Protein AF-A0AAU2DCY0-F1 (afdb_monomer)

Structure (mmCIF, N/CA/C/O backbone):
data_AF-A0AAU2DCY0-F1
#
_entry.id   AF-A0AAU2DCY0-F1
#
loop_
_atom_site.group_PDB
_atom_site.id
_atom_site.type_symbol
_atom_site.label_atom_id
_atom_site.label_alt_id
_atom_site.label_comp_id
_atom_site.label_asym_id
_atom_site.label_entity_id
_atom_site.label_seq_id
_atom_site.pdbx_PDB_ins_code
_atom_site.Cartn_x
_atom_site.Cartn_y
_atom_site.Cartn_z
_atom_site.occupancy
_atom_site.B_iso_or_equiv
_atom_site.auth_seq_id
_atom_site.auth_comp_id
_atom_site.auth_asym_id
_atom_site.auth_atom_id
_atom_site.pdbx_PDB_model_num
ATOM 1 N N . MET A 1 1 ? 29.638 -8.862 -13.199 1.00 61.72 1 MET A N 1
ATOM 2 C CA . MET A 1 1 ? 30.177 -7.890 -14.173 1.00 61.72 1 MET A CA 1
ATOM 3 C C . MET A 1 1 ? 29.845 -6.514 -13.636 1.00 61.72 1 MET A C 1
ATOM 5 O O . MET A 1 1 ? 28.709 -6.329 -13.229 1.00 61.72 1 MET A O 1
ATOM 9 N N . GLU A 1 2 ? 30.812 -5.609 -13.546 1.00 86.00 2 GLU A N 1
ATOM 10 C CA . GLU A 1 2 ? 30.578 -4.253 -13.037 1.00 86.00 2 GLU A CA 1
ATOM 11 C C . GLU A 1 2 ? 29.851 -3.416 -14.098 1.00 86.00 2 GLU A C 1
ATOM 13 O O . GLU A 1 2 ? 30.248 -3.424 -15.267 1.00 86.00 2 GLU A O 1
ATOM 18 N N . ILE A 1 3 ? 28.757 -2.747 -13.719 1.00 92.38 3 ILE A N 1
ATOM 19 C CA . ILE A 1 3 ? 28.018 -1.882 -14.640 1.00 92.38 3 ILE A CA 1
ATOM 20 C C . ILE A 1 3 ? 28.768 -0.557 -14.762 1.00 92.38 3 ILE A C 1
ATOM 22 O O . ILE A 1 3 ? 29.013 0.135 -13.785 1.00 92.38 3 ILE A O 1
ATOM 26 N N . THR A 1 4 ? 29.102 -0.193 -15.994 1.00 94.12 4 THR A N 1
ATOM 27 C CA . THR A 1 4 ? 29.643 1.110 -16.388 1.00 94.12 4 THR A CA 1
ATOM 28 C C . THR A 1 4 ? 28.686 1.796 -17.363 1.00 94.12 4 THR A C 1
ATOM 30 O O . THR A 1 4 ? 27.868 1.139 -18.015 1.00 94.12 4 THR A O 1
ATOM 33 N N . LYS A 1 5 ? 28.833 3.112 -17.559 1.00 94.31 5 LYS A N 1
ATOM 34 C CA . LYS A 1 5 ? 28.060 3.858 -18.570 1.00 94.31 5 LYS A CA 1
ATOM 35 C C . LYS A 1 5 ? 28.192 3.241 -19.967 1.00 94.31 5 LYS A C 1
ATOM 37 O O . LYS A 1 5 ? 27.203 3.111 -20.682 1.00 94.31 5 LYS A O 1
ATOM 42 N N . ARG A 1 6 ? 29.404 2.799 -20.326 1.00 94.56 6 ARG A N 1
ATOM 43 C CA . ARG A 1 6 ? 29.676 2.126 -21.602 1.00 94.56 6 ARG A CA 1
ATOM 44 C C . ARG A 1 6 ? 28.954 0.786 -21.701 1.00 94.56 6 ARG A C 1
ATOM 46 O O . ARG A 1 6 ? 28.249 0.561 -22.675 1.00 94.56 6 ARG A O 1
ATOM 53 N N . THR A 1 7 ? 29.094 -0.085 -20.701 1.00 95.69 7 THR A N 1
ATOM 54 C CA . THR A 1 7 ? 28.456 -1.413 -20.743 1.00 95.69 7 THR A CA 1
ATOM 55 C C . THR A 1 7 ? 26.935 -1.307 -20.765 1.00 95.69 7 THR A C 1
ATOM 57 O O . THR A 1 7 ? 26.289 -2.116 -21.422 1.00 95.69 7 THR A O 1
ATOM 60 N N . LEU A 1 8 ? 26.363 -0.308 -20.081 1.00 96.06 8 LEU A N 1
ATOM 61 C CA . LEU A 1 8 ? 24.927 -0.039 -20.110 1.00 96.06 8 LEU A CA 1
ATOM 62 C C . LEU A 1 8 ? 24.470 0.411 -21.506 1.00 96.06 8 LEU A C 1
ATOM 64 O O . LEU A 1 8 ? 23.529 -0.163 -22.047 1.00 96.06 8 LEU A O 1
ATOM 68 N N . ALA A 1 9 ? 25.173 1.369 -22.118 1.00 95.75 9 ALA A N 1
ATOM 69 C CA . ALA A 1 9 ? 24.875 1.840 -23.471 1.00 95.75 9 ALA A CA 1
ATOM 70 C C . ALA A 1 9 ? 25.005 0.727 -24.523 1.00 95.75 9 ALA A C 1
ATOM 72 O O . ALA A 1 9 ? 24.092 0.524 -25.320 1.00 95.75 9 ALA A O 1
ATOM 73 N N . GLU A 1 10 ? 26.093 -0.046 -24.491 1.00 96.12 10 GLU A N 1
ATOM 74 C CA . GLU A 1 10 ? 26.313 -1.172 -25.407 1.00 96.12 10 GLU A CA 1
ATOM 75 C C . GLU A 1 10 ? 25.274 -2.286 -25.219 1.00 96.12 10 GLU A C 1
ATOM 77 O O . GLU A 1 10 ? 24.885 -2.954 -26.178 1.00 96.12 10 GLU A O 1
ATOM 82 N N . ALA A 1 11 ? 24.836 -2.544 -23.984 1.00 95.50 11 ALA A N 1
ATOM 83 C CA . ALA A 1 11 ? 23.792 -3.526 -23.714 1.00 95.50 11 ALA A CA 1
ATOM 84 C C . ALA A 1 11 ? 22.425 -3.051 -24.218 1.00 95.50 11 ALA A C 1
ATOM 86 O O . ALA A 1 11 ? 21.744 -3.819 -24.897 1.00 95.50 11 ALA A O 1
ATOM 87 N N . TRP A 1 12 ? 22.069 -1.786 -23.971 1.00 95.94 12 TRP A N 1
ATOM 88 C CA . TRP A 1 12 ? 20.832 -1.200 -24.482 1.00 95.94 12 TRP A CA 1
ATOM 89 C C . TRP A 1 12 ? 20.795 -1.189 -26.007 1.00 95.94 12 TRP A C 1
ATOM 91 O O . TRP A 1 12 ? 19.856 -1.718 -26.587 1.00 95.94 12 TRP A O 1
ATOM 101 N N . GLN A 1 13 ? 21.849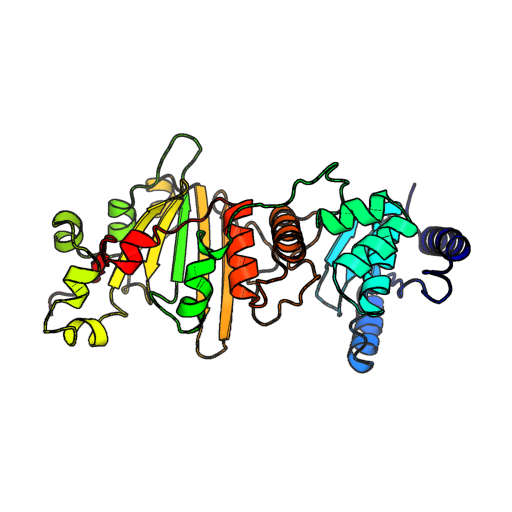 -0.706 -26.671 1.00 94.81 13 GLN A N 1
ATOM 102 C CA . GLN A 1 13 ? 21.930 -0.690 -28.136 1.00 94.81 13 GLN A CA 1
ATOM 103 C C . GLN A 1 13 ? 21.768 -2.087 -28.741 1.00 94.81 13 GLN A C 1
ATOM 105 O O . GLN A 1 13 ? 21.008 -2.273 -29.689 1.00 94.81 13 GLN A O 1
ATOM 110 N N . ARG A 1 14 ? 22.444 -3.095 -28.171 1.00 94.25 14 ARG A N 1
ATOM 111 C CA . ARG A 1 14 ? 22.298 -4.488 -28.621 1.00 94.25 14 ARG A CA 1
ATOM 112 C C . ARG A 1 14 ? 20.887 -5.026 -28.415 1.00 94.25 14 ARG A C 1
ATOM 114 O O . ARG A 1 14 ? 20.473 -5.886 -29.188 1.00 94.25 14 ARG A O 1
ATOM 121 N N . ARG A 1 15 ? 20.188 -4.589 -27.366 1.00 93.25 15 ARG A N 1
ATOM 122 C CA . ARG A 1 15 ? 18.815 -5.007 -27.078 1.00 93.25 15 ARG A CA 1
ATOM 123 C C . ARG A 1 15 ? 17.827 -4.316 -28.015 1.00 93.25 15 ARG A C 1
ATOM 125 O O . ARG A 1 15 ? 17.034 -5.009 -28.643 1.00 93.25 15 ARG A O 1
ATOM 132 N N . ALA A 1 16 ? 17.928 -2.996 -28.147 1.00 91.69 16 ALA A N 1
ATOM 133 C CA . ALA A 1 16 ? 17.069 -2.182 -28.994 1.00 91.69 16 ALA A CA 1
ATOM 134 C C . ALA A 1 16 ? 17.150 -2.616 -30.463 1.00 91.69 16 ALA A C 1
ATOM 136 O O . ALA A 1 16 ? 16.131 -2.934 -31.060 1.00 91.69 16 ALA A O 1
ATOM 137 N N . ALA A 1 17 ? 18.362 -2.821 -30.993 1.00 91.06 17 ALA A N 1
ATOM 138 C CA . ALA A 1 17 ? 18.577 -3.250 -32.379 1.00 91.06 17 ALA A CA 1
ATOM 139 C C . ALA A 1 17 ? 17.991 -4.633 -32.737 1.00 91.06 17 ALA A C 1
ATOM 141 O O . ALA A 1 17 ? 18.013 -5.031 -33.901 1.00 91.06 17 ALA A O 1
ATOM 142 N N . ARG A 1 18 ? 17.527 -5.414 -31.752 1.00 90.81 18 ARG A N 1
ATOM 143 C CA . ARG A 1 18 ? 16.911 -6.730 -31.979 1.00 90.81 18 ARG A CA 1
ATOM 144 C C . ARG A 1 18 ? 15.395 -6.672 -32.096 1.00 90.81 18 ARG A C 1
ATOM 146 O O . ARG A 1 18 ? 14.811 -7.691 -32.462 1.00 90.81 18 ARG A O 1
ATOM 153 N N . HIS A 1 19 ? 14.753 -5.561 -31.736 1.00 89.75 19 HIS A N 1
ATOM 154 C CA . HIS A 1 19 ? 13.304 -5.536 -31.599 1.00 89.75 19 HIS A CA 1
ATOM 155 C C . HIS A 1 19 ? 12.703 -4.184 -31.984 1.00 89.75 19 HIS A C 1
ATOM 157 O O . HIS A 1 19 ? 12.937 -3.192 -31.306 1.00 89.75 19 HIS A O 1
ATOM 163 N N . ALA A 1 20 ? 11.814 -4.188 -32.983 1.00 91.25 20 ALA A N 1
ATOM 164 C CA . ALA A 1 20 ? 11.218 -2.975 -33.551 1.00 91.25 20 ALA A CA 1
ATOM 165 C C . ALA A 1 20 ? 10.489 -2.082 -32.527 1.00 91.25 20 ALA A C 1
ATOM 167 O O . ALA A 1 20 ? 10.464 -0.866 -32.663 1.00 91.25 20 ALA A O 1
ATOM 168 N N . LEU A 1 21 ? 9.927 -2.673 -31.461 1.00 90.06 21 LEU A N 1
ATOM 169 C CA . LEU A 1 21 ? 9.302 -1.914 -30.361 1.00 90.06 21 LEU A CA 1
ATOM 170 C C . LEU A 1 21 ? 10.283 -1.005 -29.595 1.00 90.06 21 LEU A C 1
ATOM 172 O O . LEU A 1 21 ? 9.842 -0.165 -28.822 1.00 90.06 21 LEU A O 1
ATOM 176 N N . LEU A 1 22 ? 11.592 -1.188 -29.769 1.00 91.19 22 LEU A N 1
ATOM 177 C CA . LEU A 1 22 ? 12.633 -0.408 -29.106 1.00 91.19 22 LEU A CA 1
ATOM 178 C C . LEU A 1 22 ? 13.426 0.488 -30.072 1.00 91.19 22 LEU A C 1
ATOM 180 O O . LEU A 1 22 ? 14.337 1.171 -29.613 1.00 91.19 22 LEU A O 1
ATOM 184 N N . ASP A 1 23 ? 13.104 0.508 -31.372 1.00 86.69 23 ASP A N 1
ATOM 185 C CA . ASP A 1 23 ? 13.916 1.192 -32.395 1.00 86.69 23 ASP A CA 1
ATOM 186 C C . ASP A 1 23 ? 14.043 2.707 -32.150 1.00 86.69 23 ASP A C 1
ATOM 188 O O . ASP A 1 23 ? 15.101 3.286 -32.390 1.00 86.69 23 ASP A O 1
ATOM 192 N N . GLU A 1 24 ? 12.994 3.342 -31.620 1.00 85.94 24 GLU A N 1
ATOM 193 C CA . GLU A 1 24 ? 12.966 4.776 -31.282 1.00 85.94 24 GLU A CA 1
ATOM 194 C C . GLU A 1 24 ? 13.177 5.045 -29.782 1.00 85.94 24 GLU A C 1
ATOM 196 O O . GLU A 1 24 ? 13.086 6.182 -29.320 1.00 85.94 24 GLU A O 1
ATOM 201 N N . VAL A 1 25 ? 13.450 4.002 -28.992 1.00 89.50 25 VAL A N 1
ATOM 202 C CA . VAL A 1 25 ? 13.614 4.135 -27.545 1.00 89.50 25 VAL A CA 1
ATOM 203 C C . VAL A 1 25 ? 15.081 4.383 -27.209 1.00 89.50 25 VAL A C 1
ATOM 205 O O . VAL A 1 25 ? 15.922 3.477 -27.204 1.00 89.50 25 VAL A O 1
ATOM 208 N N . GLU A 1 26 ? 15.389 5.628 -26.867 1.00 91.25 26 GLU A N 1
ATOM 209 C CA . GLU A 1 26 ? 16.715 6.007 -26.392 1.00 91.25 26 GLU A CA 1
ATOM 210 C C . GLU A 1 26 ? 16.983 5.509 -24.965 1.00 91.25 26 GLU A C 1
ATOM 212 O O . GLU A 1 26 ? 16.081 5.372 -24.134 1.00 91.25 26 GLU A O 1
ATOM 217 N N . LEU A 1 27 ? 18.262 5.255 -24.664 1.00 93.44 27 LEU A N 1
ATOM 218 C CA . LEU A 1 27 ? 18.675 4.997 -23.289 1.00 93.44 27 LEU A CA 1
ATOM 219 C C . LEU A 1 27 ? 18.450 6.276 -22.463 1.00 93.44 27 LEU A C 1
ATOM 221 O O . LEU A 1 27 ? 18.930 7.336 -22.873 1.00 93.44 27 LEU A O 1
ATOM 225 N N . PRO A 1 28 ? 17.818 6.193 -21.280 1.00 93.69 28 PRO A N 1
ATOM 226 C CA . PRO A 1 28 ? 17.630 7.357 -20.436 1.00 93.69 28 PRO A CA 1
ATOM 227 C C . PRO A 1 28 ? 18.955 8.014 -20.021 1.00 93.69 28 PRO A C 1
ATOM 229 O O . PRO A 1 28 ? 19.981 7.326 -19.937 1.00 93.69 28 PRO A O 1
ATOM 232 N N . PRO A 1 29 ? 18.958 9.324 -19.706 1.00 93.50 29 PRO A N 1
ATOM 233 C CA . PRO A 1 29 ? 20.165 10.023 -19.282 1.00 93.50 29 PRO A CA 1
ATOM 234 C C . PRO A 1 29 ? 20.854 9.318 -18.106 1.00 93.50 29 PRO A C 1
ATOM 236 O O . PRO A 1 29 ? 20.223 9.022 -17.091 1.00 93.50 29 PRO A O 1
ATOM 239 N N . VAL A 1 30 ? 22.160 9.066 -18.250 1.00 95.50 30 VAL A N 1
ATOM 240 C CA . VAL A 1 30 ? 23.003 8.439 -17.218 1.00 95.50 30 VAL A CA 1
ATOM 241 C C . VAL A 1 30 ? 23.934 9.485 -16.612 1.00 95.50 30 VAL A C 1
ATOM 243 O O . VAL A 1 30 ? 24.919 9.893 -17.250 1.00 95.50 30 VAL A O 1
ATOM 246 N N . ALA A 1 31 ? 23.609 9.889 -15.388 1.00 95.19 31 ALA A N 1
ATOM 247 C CA . ALA A 1 31 ? 24.390 10.760 -14.524 1.00 95.19 31 ALA A CA 1
ATOM 248 C C . ALA A 1 31 ? 25.443 9.964 -13.738 1.00 95.19 31 ALA A C 1
ATOM 250 O O . ALA A 1 31 ? 25.212 8.820 -13.343 1.00 95.19 31 ALA A O 1
ATOM 251 N N . LEU A 1 32 ? 26.594 10.590 -13.493 1.00 94.81 32 LEU A N 1
ATOM 252 C CA . LEU A 1 32 ? 27.678 10.056 -12.657 1.00 94.81 32 LEU A CA 1
ATOM 253 C C . LEU A 1 32 ? 27.767 10.765 -11.296 1.00 94.81 32 LEU A C 1
ATOM 255 O O . LEU A 1 32 ? 28.638 10.466 -10.486 1.00 94.81 32 LEU A O 1
ATOM 259 N N . SER A 1 33 ? 26.884 11.734 -11.046 1.00 93.19 33 SER A N 1
ATOM 260 C CA . SER A 1 33 ? 26.771 12.429 -9.765 1.00 93.19 33 SER A CA 1
ATOM 261 C C . SER A 1 33 ? 25.340 12.895 -9.510 1.00 93.19 33 SER A C 1
ATOM 263 O O . SER A 1 33 ? 24.569 13.128 -10.444 1.00 93.19 33 SER A O 1
ATOM 265 N N . SER A 1 34 ? 24.991 13.115 -8.241 1.00 91.06 34 SER A N 1
ATOM 266 C CA . SER A 1 34 ? 23.686 13.670 -7.858 1.00 91.06 34 SER A CA 1
ATOM 267 C C . SER A 1 34 ? 23.444 15.070 -8.436 1.00 91.06 34 SER A C 1
ATOM 269 O O . SER A 1 34 ? 22.303 15.443 -8.692 1.00 91.06 34 SER A O 1
ATOM 271 N N . HIS A 1 35 ? 24.507 15.846 -8.675 1.00 92.81 35 HIS A N 1
ATOM 272 C CA . HIS A 1 35 ? 24.394 17.160 -9.307 1.00 92.81 35 HIS A CA 1
ATOM 273 C C . HIS A 1 35 ? 23.986 17.046 -10.781 1.00 92.81 35 HIS A C 1
ATOM 275 O O . HIS A 1 35 ? 23.063 17.730 -11.214 1.00 92.81 35 HIS A O 1
ATOM 281 N N . GLU A 1 36 ? 24.625 16.147 -11.535 1.00 93.38 36 GLU A N 1
ATOM 282 C CA . GLU A 1 36 ? 24.231 15.858 -12.919 1.00 93.38 36 GLU A CA 1
ATOM 283 C C . GLU A 1 36 ? 22.809 15.297 -12.995 1.00 93.38 36 GLU A C 1
ATOM 285 O O . GLU A 1 36 ? 22.039 15.706 -13.862 1.00 93.38 36 GLU A O 1
ATOM 290 N N . LEU A 1 37 ? 22.443 14.399 -12.073 1.00 92.50 37 LEU A N 1
ATOM 291 C CA . LEU A 1 37 ? 21.091 13.850 -11.993 1.00 92.50 37 LEU A CA 1
ATOM 292 C C . LEU A 1 37 ? 20.058 14.966 -11.825 1.00 92.50 37 LEU A C 1
ATOM 294 O O 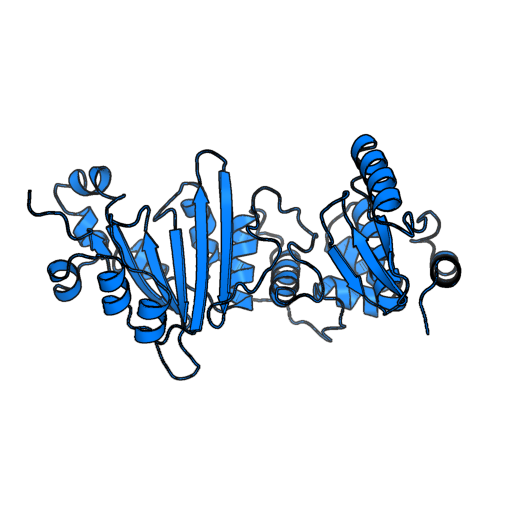. LEU A 1 37 ? 19.063 14.985 -12.543 1.00 92.50 37 LEU A O 1
ATOM 298 N N . LYS A 1 38 ? 20.314 15.909 -10.911 1.00 91.06 38 LYS A N 1
ATOM 299 C CA . LYS A 1 38 ? 19.417 17.037 -10.659 1.00 91.06 38 LYS A CA 1
ATOM 300 C C . LYS A 1 38 ? 19.218 17.894 -11.910 1.00 91.06 38 LYS A C 1
ATOM 302 O O . LYS A 1 38 ? 18.078 18.175 -12.251 1.00 91.06 38 LYS A O 1
ATOM 307 N N . GLN A 1 39 ? 20.290 18.210 -12.639 1.00 90.12 39 GLN A N 1
ATOM 308 C CA . GLN A 1 39 ? 20.183 18.968 -13.892 1.00 90.12 39 GLN A CA 1
ATOM 309 C C . GLN A 1 39 ? 19.351 18.238 -14.956 1.00 90.12 39 GLN A C 1
ATOM 311 O O . GLN A 1 39 ? 18.581 18.868 -15.676 1.00 90.12 39 GLN A O 1
ATOM 316 N N . TRP A 1 40 ? 19.516 16.918 -15.094 1.00 88.25 40 TRP A N 1
ATOM 317 C CA . TRP A 1 40 ? 18.718 16.135 -16.042 1.00 88.25 40 TRP A CA 1
ATOM 318 C C . TRP A 1 40 ? 17.254 16.058 -15.635 1.00 88.25 40 TRP A C 1
ATOM 320 O O . TRP A 1 40 ? 16.377 16.231 -16.477 1.00 88.25 40 TRP A O 1
ATOM 330 N N . ALA A 1 41 ? 17.003 15.830 -14.351 1.00 84.75 41 ALA A N 1
ATOM 331 C CA . ALA A 1 41 ? 15.664 15.739 -13.809 1.00 84.75 41 ALA A CA 1
ATOM 332 C C . ALA A 1 41 ? 14.899 17.066 -13.925 1.00 84.75 41 ALA A C 1
ATOM 334 O O . ALA A 1 41 ? 13.746 17.044 -14.336 1.00 84.75 41 ALA A O 1
ATOM 335 N N . GLU A 1 42 ? 15.546 18.202 -13.644 1.00 85.44 42 GLU A N 1
ATOM 336 C CA . GLU A 1 42 ? 14.959 19.541 -13.813 1.00 85.44 42 GLU A CA 1
ATOM 337 C C . GLU A 1 42 ? 14.574 19.799 -15.278 1.00 85.44 42 GLU A C 1
ATOM 339 O O . GLU A 1 42 ? 13.453 20.212 -15.554 1.00 85.44 42 GLU A O 1
ATOM 344 N N . ARG A 1 43 ? 15.439 19.447 -16.241 1.00 83.44 43 ARG A N 1
ATOM 345 C CA . ARG A 1 43 ? 15.104 19.554 -17.676 1.00 83.44 43 ARG A CA 1
ATOM 346 C C . ARG A 1 43 ? 13.939 18.652 -18.084 1.00 83.44 43 ARG A C 1
ATOM 348 O O . ARG A 1 43 ? 13.133 19.037 -18.924 1.00 83.44 43 ARG A O 1
ATOM 355 N N . ALA A 1 44 ? 13.873 17.438 -17.538 1.00 79.62 44 ALA A N 1
ATOM 356 C CA . ALA A 1 44 ? 12.786 16.504 -17.826 1.00 79.62 44 ALA A CA 1
ATOM 357 C C . ALA A 1 44 ? 11.452 16.967 -17.215 1.00 79.62 44 ALA A C 1
ATOM 359 O O . ALA A 1 44 ? 10.396 16.704 -17.784 1.00 79.62 44 ALA A O 1
ATOM 360 N N . GLU A 1 45 ? 11.496 17.655 -16.074 1.00 77.94 45 GLU A N 1
ATOM 361 C CA . GLU A 1 45 ? 10.332 18.278 -15.443 1.00 77.94 45 GLU A CA 1
ATOM 362 C C . GLU A 1 45 ? 9.844 19.491 -16.250 1.00 77.94 45 GLU A C 1
ATOM 364 O O . GLU A 1 45 ? 8.656 19.582 -16.543 1.00 77.94 45 GLU A O 1
ATOM 369 N N . GLU A 1 46 ? 10.755 20.356 -16.712 1.00 77.12 46 GLU A N 1
ATOM 370 C CA . GLU A 1 46 ? 10.443 21.486 -17.607 1.00 77.12 46 GLU A CA 1
ATOM 371 C C . GLU A 1 46 ? 9.827 21.044 -18.943 1.00 77.12 46 GLU A C 1
ATOM 373 O O . GLU A 1 46 ? 9.000 21.753 -19.514 1.00 77.12 46 GLU A O 1
ATOM 378 N N . ALA A 1 47 ? 10.222 19.874 -19.446 1.00 74.25 47 ALA A N 1
ATOM 379 C CA . ALA A 1 47 ? 9.673 19.286 -20.663 1.00 74.25 47 ALA A CA 1
ATOM 380 C C . ALA A 1 47 ? 8.344 18.532 -20.443 1.00 74.25 47 ALA A C 1
ATOM 382 O O . ALA A 1 47 ? 7.855 17.910 -21.383 1.00 74.25 47 ALA A O 1
ATOM 383 N N . GLU A 1 48 ? 7.799 18.534 -19.215 1.00 67.00 48 GLU A N 1
ATOM 384 C CA . GLU A 1 48 ? 6.646 17.722 -18.778 1.00 67.00 48 GLU A CA 1
ATOM 385 C C . GLU A 1 48 ? 6.804 16.221 -19.084 1.00 67.00 48 GLU A C 1
ATOM 387 O O . GLU A 1 48 ? 5.845 15.454 -19.169 1.00 67.00 48 GLU A O 1
ATOM 392 N N . ASP A 1 49 ? 8.051 15.782 -19.231 1.00 65.75 49 ASP A N 1
ATOM 393 C CA . ASP A 1 49 ? 8.387 14.463 -19.736 1.00 65.75 49 ASP A CA 1
ATOM 394 C C . ASP A 1 49 ? 8.353 13.403 -18.628 1.00 65.75 49 ASP A C 1
ATOM 396 O O . ASP A 1 49 ? 8.148 12.211 -18.877 1.00 65.75 49 ASP A O 1
ATOM 400 N N . GLY A 1 50 ? 8.588 13.832 -17.377 1.00 65.12 50 GLY A N 1
ATOM 401 C CA . GLY A 1 50 ? 8.543 12.984 -16.177 1.00 65.12 50 GLY A CA 1
ATOM 402 C C . GLY A 1 50 ? 9.395 11.709 -16.286 1.00 65.12 50 GLY A C 1
ATOM 403 O O . GLY A 1 50 ? 9.090 10.696 -15.641 1.00 65.12 50 GLY A O 1
ATOM 404 N N . GLY A 1 51 ? 10.407 11.748 -17.160 1.00 82.50 51 GLY A N 1
ATOM 405 C CA . GLY A 1 51 ? 11.147 10.597 -17.653 1.00 82.50 51 GLY A CA 1
ATOM 406 C C . GLY A 1 51 ? 12.003 9.930 -16.583 1.00 82.50 51 GLY A C 1
ATOM 407 O O . GLY A 1 51 ? 12.359 10.521 -15.563 1.00 82.50 51 GLY A O 1
ATOM 408 N N . LEU A 1 52 ? 12.342 8.663 -16.821 1.00 91.31 52 LEU A N 1
ATOM 409 C CA . LEU A 1 52 ? 13.334 7.961 -16.010 1.00 91.31 52 LEU A CA 1
ATOM 410 C C . LEU A 1 52 ? 14.705 8.627 -16.217 1.00 91.31 52 LEU A C 1
ATOM 412 O O . LEU A 1 52 ? 15.082 8.916 -17.344 1.00 91.31 52 LEU A O 1
ATOM 416 N N . CYS A 1 53 ? 15.460 8.843 -15.148 1.00 94.50 53 CYS A N 1
ATOM 417 C CA . CYS A 1 53 ? 16.877 9.205 -15.192 1.00 94.50 53 CYS A CA 1
ATOM 418 C C . CYS A 1 53 ? 17.674 8.172 -14.397 1.00 94.50 53 CYS A C 1
ATOM 420 O O . CYS A 1 53 ? 17.171 7.622 -13.417 1.00 94.50 53 CYS A O 1
ATOM 422 N N . LEU A 1 54 ? 18.906 7.891 -14.813 1.00 96.56 54 LEU A N 1
ATOM 423 C CA . LEU A 1 54 ? 19.762 6.897 -14.171 1.00 96.56 54 LEU A CA 1
ATOM 424 C C . LEU A 1 54 ? 20.942 7.589 -13.488 1.00 96.56 54 LEU A C 1
ATOM 426 O O . LEU A 1 54 ? 21.616 8.415 -14.097 1.00 96.56 54 LEU A O 1
ATOM 430 N N . LEU A 1 55 ? 21.219 7.218 -12.243 1.00 96.81 55 LEU A N 1
ATOM 431 C CA . LEU A 1 55 ? 22.445 7.554 -11.526 1.00 96.81 55 LEU A CA 1
ATOM 432 C C . LEU A 1 55 ? 23.289 6.285 -11.395 1.00 96.81 55 LEU A C 1
ATOM 434 O O . LEU A 1 55 ? 22.807 5.265 -10.903 1.00 96.81 55 LEU A O 1
ATOM 438 N N . LEU A 1 56 ? 24.532 6.336 -11.870 1.00 96.94 56 LEU A N 1
ATOM 439 C CA . LEU A 1 56 ? 25.480 5.232 -11.767 1.00 96.94 56 LEU A CA 1
ATOM 440 C C . LEU A 1 56 ? 26.485 5.510 -10.645 1.00 96.94 56 LEU A C 1
ATOM 442 O O . LEU A 1 56 ? 27.321 6.404 -10.772 1.00 96.94 56 LEU A O 1
ATOM 446 N N . ASP A 1 57 ? 26.417 4.711 -9.584 1.00 95.12 57 ASP A N 1
ATOM 447 C CA . ASP A 1 57 ? 27.365 4.752 -8.472 1.00 95.12 57 ASP A CA 1
ATOM 448 C C . ASP A 1 57 ? 28.709 4.116 -8.867 1.00 95.12 57 ASP A C 1
ATOM 450 O O . ASP A 1 57 ? 28.773 3.190 -9.680 1.00 95.12 57 ASP A O 1
ATOM 454 N N . GLU A 1 58 ? 29.788 4.537 -8.202 1.00 91.50 58 GLU A N 1
ATOM 455 C CA . GLU A 1 58 ? 31.150 4.012 -8.410 1.00 91.50 58 GLU A CA 1
ATOM 456 C C . GLU A 1 58 ? 31.267 2.497 -8.198 1.00 91.50 58 GLU A C 1
ATOM 458 O O . GLU A 1 58 ? 32.149 1.857 -8.751 1.00 91.50 58 GLU A O 1
ATOM 463 N N . ASN A 1 59 ? 30.375 1.909 -7.400 1.00 92.56 59 ASN A N 1
ATOM 464 C CA . ASN A 1 59 ? 30.349 0.473 -7.119 1.00 92.56 59 ASN A CA 1
ATOM 465 C C . ASN A 1 59 ? 29.547 -0.344 -8.158 1.00 92.56 59 ASN A C 1
ATOM 467 O O . ASN A 1 59 ? 29.242 -1.515 -7.911 1.00 92.56 59 ASN A O 1
ATOM 471 N N . GLY A 1 60 ? 29.136 0.285 -9.265 1.00 93.38 60 GLY A N 1
ATOM 472 C CA . GLY A 1 60 ? 28.341 -0.321 -10.331 1.00 93.38 60 GLY A CA 1
ATOM 473 C C . GLY A 1 60 ? 26.847 -0.469 -10.020 1.00 93.38 60 GLY A C 1
ATOM 474 O O . GLY A 1 60 ? 26.156 -1.203 -10.725 1.00 93.38 60 GLY A O 1
ATOM 475 N N . THR A 1 61 ? 26.333 0.181 -8.971 1.00 96.00 61 THR A N 1
ATOM 476 C CA . THR A 1 61 ? 24.886 0.241 -8.697 1.00 96.00 61 THR A CA 1
ATOM 477 C C . THR A 1 61 ? 24.240 1.286 -9.593 1.00 96.00 61 THR A C 1
ATOM 479 O O . THR A 1 61 ? 24.689 2.426 -9.648 1.00 96.00 61 THR A O 1
ATOM 482 N N . VAL A 1 62 ? 23.167 0.903 -10.279 1.00 96.88 62 VAL A N 1
ATOM 483 C CA . VAL A 1 62 ? 22.326 1.820 -11.045 1.00 96.88 62 VAL A CA 1
ATOM 484 C C . VAL A 1 62 ? 21.083 2.139 -10.230 1.00 96.88 62 VAL A C 1
ATOM 486 O O . VAL A 1 62 ? 20.327 1.238 -9.858 1.00 96.88 62 VAL A O 1
ATOM 489 N N . ARG A 1 63 ? 20.864 3.427 -9.983 1.00 95.81 63 ARG A N 1
ATOM 490 C CA . ARG A 1 63 ? 19.676 3.971 -9.326 1.00 95.81 63 ARG A CA 1
ATOM 491 C C . ARG A 1 63 ? 18.801 4.655 -10.359 1.00 95.81 63 ARG A C 1
ATOM 493 O O . ARG A 1 63 ? 19.271 5.513 -11.105 1.00 95.81 63 ARG A O 1
ATOM 500 N N . GLY A 1 64 ? 17.539 4.260 -10.430 1.00 94.88 64 GLY A N 1
ATOM 501 C CA . GLY A 1 64 ? 16.550 4.910 -11.277 1.00 94.88 64 GLY A CA 1
ATOM 502 C C . GLY A 1 64 ? 15.815 5.989 -10.508 1.00 94.88 64 GLY A C 1
ATOM 503 O O . GLY A 1 64 ? 15.342 5.734 -9.404 1.00 94.88 64 GLY A O 1
ATOM 504 N N . HIS A 1 65 ? 15.661 7.164 -11.104 1.00 92.69 65 HIS A N 1
ATOM 505 C CA . HIS A 1 65 ? 14.969 8.301 -10.508 1.00 92.69 65 HIS A CA 1
ATOM 506 C C . HIS A 1 65 ? 13.890 8.858 -11.433 1.00 92.69 65 HIS A C 1
ATOM 508 O O . HIS A 1 65 ? 14.026 8.832 -12.657 1.00 92.69 65 HIS A O 1
ATOM 514 N N . ARG A 1 66 ? 12.822 9.390 -10.833 1.00 87.00 66 ARG A N 1
ATOM 515 C CA . ARG A 1 66 ? 11.814 10.220 -11.506 1.00 87.00 66 ARG A CA 1
ATOM 516 C C . ARG A 1 66 ? 11.756 11.575 -10.822 1.00 87.00 66 ARG A C 1
ATOM 518 O O . ARG A 1 66 ? 11.322 11.674 -9.680 1.00 87.00 66 ARG A O 1
ATOM 525 N N . GLY A 1 67 ? 12.229 12.610 -11.502 1.00 83.88 67 GLY A N 1
ATOM 526 C CA . GLY A 1 67 ? 12.583 13.854 -10.824 1.00 83.88 67 GLY A CA 1
ATOM 527 C C . GLY A 1 67 ? 13.846 13.692 -9.957 1.00 83.88 67 GLY A C 1
ATOM 528 O O . GLY A 1 67 ? 14.419 12.602 -9.867 1.00 83.88 67 GLY A O 1
ATOM 529 N N . PRO A 1 68 ? 14.315 14.770 -9.313 1.00 81.56 68 PRO A N 1
ATOM 530 C CA . PRO A 1 68 ? 15.623 14.778 -8.655 1.00 81.56 68 PRO A CA 1
ATOM 531 C C . PRO A 1 68 ? 15.673 13.992 -7.336 1.00 81.56 68 PRO A C 1
ATOM 533 O O . PRO A 1 68 ? 16.761 13.638 -6.887 1.00 81.56 68 PRO A O 1
ATOM 536 N N . TYR A 1 69 ? 14.523 13.720 -6.709 1.00 82.06 69 TYR A N 1
ATOM 537 C CA . TYR A 1 69 ? 14.470 13.191 -5.338 1.00 82.06 69 TYR A CA 1
ATOM 538 C C . TYR A 1 69 ? 13.799 11.821 -5.207 1.00 82.06 69 TYR A C 1
ATOM 540 O O . TYR A 1 69 ? 14.014 11.143 -4.207 1.00 82.06 69 TYR A O 1
ATOM 548 N N . ARG A 1 70 ? 13.007 11.383 -6.193 1.00 86.50 70 ARG A N 1
ATOM 549 C CA . ARG A 1 70 ? 12.252 10.127 -6.094 1.00 86.50 70 ARG A CA 1
ATOM 550 C C . ARG A 1 70 ? 13.019 8.985 -6.751 1.00 86.50 70 ARG A C 1
ATOM 552 O O . ARG A 1 70 ? 12.934 8.794 -7.965 1.00 86.50 70 ARG A O 1
ATOM 559 N N . GLU A 1 71 ? 13.765 8.237 -5.945 1.00 90.94 71 GLU A N 1
ATOM 560 C CA . GLU A 1 71 ? 14.349 6.958 -6.362 1.00 90.94 71 GLU A CA 1
ATOM 561 C C . GLU A 1 71 ? 13.230 5.915 -6.535 1.00 90.94 71 GLU A C 1
ATOM 563 O O . GLU A 1 71 ? 12.352 5.781 -5.685 1.00 90.94 71 GLU A O 1
ATOM 568 N N . VAL A 1 72 ? 13.229 5.195 -7.657 1.00 91.19 72 VAL A N 1
ATOM 569 C CA . VAL A 1 72 ? 12.209 4.183 -7.995 1.00 91.19 72 VAL A CA 1
ATOM 570 C C . VAL A 1 72 ? 12.765 2.759 -8.017 1.00 91.19 72 VAL A C 1
ATOM 572 O O . VAL A 1 72 ? 12.002 1.804 -7.877 1.00 91.19 72 VAL A O 1
ATOM 575 N N . PHE A 1 73 ? 14.083 2.601 -8.153 1.00 94.06 73 PHE A N 1
ATOM 576 C CA . PHE A 1 73 ? 14.790 1.332 -7.977 1.00 94.06 73 PHE A CA 1
ATOM 577 C C . PHE A 1 73 ? 16.283 1.574 -7.732 1.00 94.06 73 PHE A C 1
ATOM 579 O O . PHE A 1 73 ? 16.830 2.583 -8.178 1.00 94.06 73 PHE A O 1
ATOM 586 N N . ALA A 1 74 ? 16.956 0.590 -7.137 1.00 94.44 74 ALA A N 1
ATOM 587 C CA . ALA A 1 74 ? 18.411 0.501 -7.096 1.00 94.44 74 ALA A CA 1
ATOM 588 C C . ALA A 1 74 ? 18.837 -0.955 -7.336 1.00 94.44 74 ALA A C 1
ATOM 590 O O . ALA A 1 74 ? 18.388 -1.856 -6.632 1.00 94.44 74 ALA A O 1
ATOM 591 N N . THR A 1 75 ? 19.681 -1.209 -8.339 1.00 94.62 75 THR A N 1
ATOM 592 C CA . THR A 1 75 ? 20.115 -2.575 -8.675 1.00 94.62 75 THR A CA 1
ATOM 593 C C . THR A 1 75 ? 21.526 -2.615 -9.259 1.00 94.62 75 THR A C 1
ATOM 595 O O . THR A 1 75 ? 22.016 -1.646 -9.836 1.00 94.62 75 THR A O 1
ATOM 598 N N . ARG A 1 76 ? 22.194 -3.762 -9.103 1.00 94.88 76 ARG A N 1
ATOM 599 C CA . ARG A 1 76 ? 23.473 -4.096 -9.757 1.00 94.88 76 ARG A CA 1
ATOM 600 C C . ARG A 1 76 ? 23.301 -5.121 -10.880 1.00 94.88 76 ARG A C 1
ATOM 602 O O . ARG A 1 76 ? 24.290 -5.577 -11.451 1.00 94.88 76 ARG A O 1
ATOM 609 N N . ASP A 1 77 ? 22.062 -5.512 -11.171 1.00 94.88 77 ASP A N 1
ATOM 610 C CA . ASP A 1 77 ? 21.736 -6.433 -12.251 1.00 94.88 77 ASP A CA 1
ATOM 611 C C . ASP A 1 77 ? 21.433 -5.650 -13.532 1.00 94.88 77 ASP A C 1
ATOM 613 O O . ASP A 1 77 ? 20.457 -4.905 -13.621 1.00 94.88 77 ASP A O 1
ATOM 617 N N . LEU A 1 78 ? 22.280 -5.842 -14.544 1.00 95.25 78 LEU A N 1
ATOM 618 C CA . LEU A 1 78 ? 22.145 -5.180 -15.834 1.00 95.25 78 LEU A CA 1
ATOM 619 C C . LEU A 1 78 ? 20.824 -5.535 -16.533 1.00 95.25 78 LEU A C 1
ATOM 621 O O . LEU A 1 78 ? 20.212 -4.651 -17.123 1.00 95.25 78 LEU A O 1
ATOM 625 N N . GLU A 1 79 ? 20.352 -6.780 -16.449 1.00 94.19 79 GLU A N 1
ATOM 626 C CA . G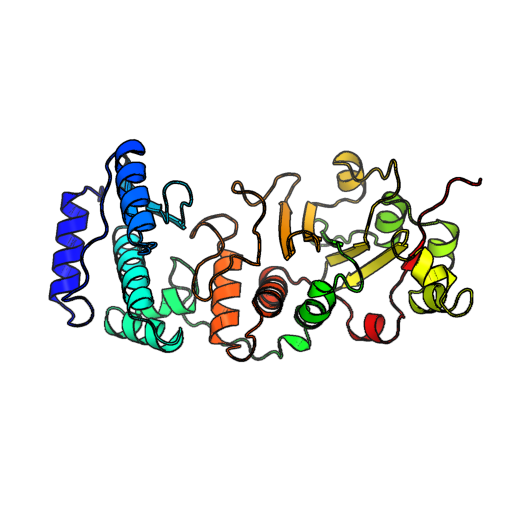LU A 1 79 ? 19.096 -7.191 -17.091 1.00 94.19 79 GLU A CA 1
ATOM 627 C C . GLU A 1 79 ? 17.882 -6.539 -16.422 1.00 94.19 79 GLU A C 1
ATOM 629 O O . GLU A 1 79 ? 16.929 -6.167 -17.109 1.00 94.19 79 GLU A O 1
ATOM 634 N N . GLN A 1 80 ? 17.929 -6.327 -15.101 1.00 95.00 80 GLN A N 1
ATOM 635 C CA . GLN A 1 80 ? 16.893 -5.566 -14.399 1.00 95.00 80 GLN A CA 1
ATOM 636 C C . GLN A 1 80 ? 16.879 -4.099 -14.846 1.00 95.00 80 GLN A C 1
ATOM 638 O O . GLN A 1 80 ? 15.801 -3.547 -15.062 1.00 95.00 80 GLN A O 1
ATOM 643 N N . VAL A 1 81 ? 18.048 -3.477 -15.050 1.00 96.00 81 VAL A N 1
ATOM 644 C CA . VAL A 1 81 ? 18.120 -2.103 -15.579 1.00 96.00 81 VAL A CA 1
ATOM 645 C C . VAL A 1 81 ? 17.507 -2.027 -16.979 1.00 96.00 81 VAL A C 1
ATOM 647 O O . VAL A 1 81 ? 16.677 -1.156 -17.224 1.00 96.00 81 VAL A O 1
ATOM 650 N N . LEU A 1 82 ? 17.862 -2.944 -17.887 1.00 96.25 82 LEU A N 1
ATOM 651 C CA . LEU A 1 82 ? 17.313 -2.961 -19.250 1.00 96.25 82 LEU A CA 1
ATOM 652 C C . LEU A 1 82 ? 15.789 -3.152 -19.252 1.00 96.25 82 LEU A C 1
ATOM 654 O O . LEU A 1 82 ? 15.090 -2.451 -19.982 1.00 96.25 82 LEU A O 1
ATOM 658 N N . TYR A 1 83 ? 15.276 -4.047 -18.402 1.00 95.56 83 TYR A N 1
ATOM 659 C CA . TYR A 1 83 ? 13.838 -4.229 -18.198 1.00 95.56 83 TYR A CA 1
ATOM 660 C C . TYR A 1 83 ? 13.155 -2.935 -17.738 1.00 95.56 83 TYR A C 1
ATOM 662 O O . TYR A 1 83 ? 12.153 -2.535 -18.323 1.00 95.56 83 TYR A O 1
ATOM 670 N N . LEU A 1 84 ? 13.704 -2.251 -16.729 1.00 95.06 84 LEU A N 1
ATOM 671 C CA . LEU A 1 84 ? 13.115 -1.029 -16.167 1.00 95.06 84 LEU A CA 1
ATOM 672 C C . LEU A 1 84 ? 13.131 0.141 -17.157 1.00 95.06 84 LEU A C 1
ATOM 674 O O . LEU A 1 84 ? 12.197 0.945 -17.175 1.00 95.06 84 LEU A O 1
ATOM 678 N N . VAL A 1 85 ? 14.164 0.223 -18.001 1.00 95.19 85 VAL A N 1
ATOM 679 C CA . VAL A 1 85 ? 14.218 1.179 -19.115 1.00 95.19 85 VAL A CA 1
ATOM 680 C C . VAL A 1 85 ? 13.117 0.877 -20.133 1.00 95.19 85 VAL A C 1
ATOM 682 O O . VAL A 1 85 ? 12.362 1.778 -20.498 1.00 95.19 85 VAL A O 1
ATOM 685 N N . ALA A 1 86 ? 12.978 -0.385 -20.548 1.00 95.19 86 ALA A N 1
ATOM 686 C CA . ALA A 1 86 ? 11.943 -0.790 -21.492 1.00 95.19 86 ALA A CA 1
ATOM 687 C C . ALA A 1 86 ? 10.529 -0.584 -20.928 1.00 95.19 86 ALA A C 1
ATOM 689 O O . ALA A 1 86 ? 9.668 -0.061 -21.627 1.00 95.19 86 ALA A O 1
ATOM 690 N N . GLU A 1 87 ? 10.288 -0.918 -19.658 1.00 94.50 87 GLU A N 1
ATOM 691 C CA . GLU A 1 87 ? 9.011 -0.660 -18.986 1.00 94.50 87 GLU A CA 1
ATOM 692 C C . GLU A 1 87 ? 8.682 0.835 -18.984 1.00 94.50 87 GLU A C 1
ATOM 694 O O . GLU A 1 87 ? 7.565 1.223 -19.326 1.00 94.50 87 GLU A O 1
ATOM 699 N N . ALA A 1 88 ? 9.643 1.689 -18.620 1.00 92.19 88 ALA A N 1
ATOM 700 C CA . ALA A 1 88 ? 9.432 3.131 -18.617 1.00 92.19 88 ALA A CA 1
ATOM 701 C C . ALA A 1 88 ? 9.075 3.658 -20.016 1.00 92.19 88 ALA A C 1
ATOM 703 O O . ALA A 1 88 ? 8.181 4.496 -20.129 1.00 92.19 88 ALA A O 1
ATOM 704 N N . ALA A 1 89 ? 9.723 3.142 -21.062 1.00 91.69 89 ALA A N 1
ATOM 705 C CA . ALA A 1 89 ? 9.451 3.516 -22.443 1.00 91.69 89 ALA A CA 1
ATOM 706 C C . ALA A 1 89 ? 8.079 3.035 -22.932 1.00 91.69 89 ALA A C 1
ATOM 708 O O . ALA A 1 89 ? 7.284 3.844 -23.401 1.00 91.69 89 ALA A O 1
ATOM 709 N N . MET A 1 90 ? 7.758 1.749 -22.757 1.00 92.62 90 MET A N 1
ATOM 710 C CA . MET A 1 90 ? 6.479 1.181 -23.204 1.00 92.62 90 MET A CA 1
ATOM 711 C C . MET A 1 90 ? 5.293 1.864 -22.530 1.00 92.62 90 MET A C 1
ATOM 713 O O . MET A 1 90 ? 4.272 2.107 -23.161 1.00 92.62 90 MET A O 1
ATOM 717 N N . ARG A 1 91 ? 5.443 2.268 -21.267 1.00 88.88 91 ARG A N 1
ATOM 718 C CA . ARG A 1 91 ? 4.411 3.040 -20.571 1.00 88.88 91 ARG A CA 1
ATOM 719 C C . ARG A 1 91 ? 4.215 4.448 -21.115 1.00 88.88 91 ARG A C 1
ATOM 721 O O . ARG A 1 91 ? 3.111 4.975 -21.022 1.00 88.88 91 ARG A O 1
ATOM 728 N N . ARG A 1 92 ? 5.265 5.070 -21.652 1.00 86.25 92 ARG A N 1
ATOM 729 C CA . ARG A 1 92 ? 5.177 6.398 -22.274 1.00 86.25 92 ARG A CA 1
ATOM 730 C C . ARG A 1 92 ? 4.516 6.359 -23.646 1.00 86.25 92 ARG A C 1
ATOM 732 O O . ARG A 1 92 ? 3.926 7.356 -24.042 1.00 86.25 92 ARG A O 1
ATOM 739 N N . CYS A 1 93 ? 4.556 5.218 -24.332 1.00 84.12 93 CYS A N 1
ATOM 740 C CA . CYS A 1 93 ? 3.787 5.006 -25.558 1.00 84.12 93 CYS A CA 1
ATOM 741 C C . CYS A 1 93 ? 2.263 5.010 -25.316 1.00 84.12 93 CYS A C 1
ATOM 743 O O . CYS A 1 93 ? 1.502 5.130 -26.273 1.00 84.12 93 CYS A O 1
ATOM 745 N N . GLY A 1 94 ? 1.821 4.928 -24.055 1.00 79.31 94 GLY A N 1
ATOM 746 C CA . GLY A 1 94 ? 0.411 4.886 -23.674 1.00 79.31 94 GLY A CA 1
ATOM 747 C C . GLY A 1 94 ? -0.206 3.494 -23.827 1.00 79.31 94 GLY A C 1
ATOM 748 O O . GLY A 1 94 ? 0.489 2.515 -24.092 1.00 79.31 94 GLY A O 1
ATOM 749 N N . GLY A 1 95 ? -1.524 3.420 -23.636 1.00 86.38 95 GLY A N 1
ATOM 750 C CA . GLY A 1 95 ? -2.289 2.172 -23.658 1.00 86.38 95 GLY A CA 1
ATOM 751 C C . GLY A 1 95 ? -2.632 1.630 -22.269 1.00 86.38 95 GLY A C 1
ATOM 752 O O . GLY A 1 95 ? -2.284 2.202 -21.233 1.00 86.38 95 GLY A O 1
ATOM 753 N N . SER A 1 96 ? -3.368 0.526 -22.273 1.00 90.94 96 SER A N 1
ATOM 754 C CA . SER A 1 96 ? -3.702 -0.280 -21.101 1.00 90.94 96 SER A CA 1
ATOM 755 C C . SER A 1 96 ? -2.467 -0.978 -20.524 1.00 90.94 96 SER A C 1
ATOM 757 O O . SER A 1 96 ? -1.423 -1.114 -21.168 1.00 90.94 96 SER A O 1
ATOM 759 N N . LEU A 1 97 ? -2.571 -1.435 -19.278 1.00 92.06 97 LEU A N 1
ATOM 760 C CA . LEU A 1 97 ? -1.469 -2.146 -18.631 1.00 92.06 97 LEU A CA 1
ATOM 761 C C . LEU A 1 97 ? -1.231 -3.513 -19.270 1.00 92.06 97 LEU A C 1
ATOM 763 O O . LEU A 1 97 ? -0.093 -3.969 -19.334 1.00 92.06 97 LEU A O 1
ATOM 767 N N . GLU A 1 98 ? -2.283 -4.129 -19.790 1.00 92.38 98 GLU A N 1
ATOM 768 C CA . GLU A 1 98 ? -2.256 -5.364 -20.557 1.00 92.38 98 GLU A CA 1
ATOM 769 C C . GLU A 1 98 ? -1.450 -5.176 -21.847 1.00 92.38 98 GLU A C 1
ATOM 771 O O . GLU A 1 98 ? -0.547 -5.963 -22.123 1.00 92.38 98 GLU A O 1
ATOM 776 N N . GLU A 1 99 ? -1.674 -4.082 -22.581 1.00 94.25 99 GLU A N 1
ATOM 777 C CA . GLU A 1 99 ? -0.904 -3.765 -23.792 1.00 94.25 99 GLU A CA 1
ATOM 778 C C . GLU A 1 99 ? 0.583 -3.542 -23.491 1.00 94.25 99 GLU A C 1
ATOM 780 O O . GLU A 1 99 ? 1.445 -4.009 -24.242 1.00 94.25 99 GLU A O 1
ATOM 785 N N . VAL A 1 100 ? 0.904 -2.881 -22.373 1.00 94.19 100 VAL A N 1
ATOM 786 C CA . VAL A 1 100 ? 2.293 -2.730 -21.909 1.00 94.19 100 VAL A CA 1
ATOM 787 C C . VAL A 1 100 ? 2.892 -4.091 -21.549 1.00 94.19 100 VAL A C 1
ATOM 789 O O . VAL A 1 100 ? 4.022 -4.387 -21.945 1.00 94.19 100 VAL A O 1
ATOM 792 N N . ALA A 1 101 ? 2.148 -4.936 -20.834 1.00 93.75 101 ALA A N 1
ATOM 793 C CA . ALA A 1 101 ? 2.590 -6.274 -20.463 1.00 93.75 101 ALA A CA 1
ATOM 794 C C . ALA A 1 101 ? 2.886 -7.131 -21.702 1.00 93.75 101 ALA A C 1
ATOM 796 O O . ALA A 1 101 ? 3.923 -7.791 -21.757 1.00 93.75 101 ALA A O 1
ATOM 797 N N . ASP A 1 102 ? 2.020 -7.075 -22.713 1.00 94.88 102 ASP A N 1
ATOM 798 C CA . ASP A 1 102 ? 2.150 -7.812 -23.971 1.00 94.88 102 ASP A CA 1
ATOM 799 C C . ASP A 1 102 ? 3.264 -7.251 -24.868 1.00 94.88 102 ASP A C 1
ATOM 801 O O . ASP A 1 102 ? 3.935 -7.992 -25.590 1.00 94.88 102 ASP A O 1
ATOM 805 N N . ALA A 1 103 ? 3.507 -5.938 -24.843 1.00 95.62 103 ALA A N 1
ATOM 806 C CA . ALA A 1 103 ? 4.671 -5.337 -25.492 1.00 95.62 103 ALA A CA 1
ATOM 807 C C . ALA A 1 103 ? 5.978 -5.836 -24.865 1.00 95.62 103 ALA A C 1
ATOM 809 O O . ALA A 1 103 ? 6.879 -6.269 -25.586 1.00 95.62 103 ALA A O 1
ATOM 810 N N . LEU A 1 104 ? 6.059 -5.841 -23.533 1.00 95.31 104 LEU A N 1
ATOM 811 C CA . LEU A 1 104 ? 7.219 -6.352 -22.809 1.00 95.31 104 LEU A CA 1
ATOM 812 C C . LEU A 1 104 ? 7.415 -7.852 -23.040 1.00 95.31 104 LEU A C 1
ATOM 814 O O . LEU A 1 104 ? 8.544 -8.264 -23.273 1.00 95.31 104 LEU A O 1
ATOM 818 N N . ASP A 1 105 ? 6.339 -8.641 -23.057 1.00 94.94 105 ASP A N 1
ATOM 819 C CA . ASP A 1 105 ? 6.371 -10.086 -23.320 1.00 94.94 105 ASP A CA 1
ATOM 820 C C . ASP A 1 105 ? 6.942 -10.423 -24.708 1.00 94.94 105 ASP A C 1
ATOM 822 O O . ASP A 1 105 ? 7.753 -11.338 -24.849 1.00 94.94 105 ASP A O 1
ATOM 826 N N . ARG A 1 106 ? 6.587 -9.628 -25.728 1.00 95.50 106 ARG A N 1
ATOM 827 C CA . ARG A 1 106 ? 7.134 -9.761 -27.089 1.00 95.50 106 ARG A CA 1
ATOM 828 C C . ARG A 1 106 ? 8.632 -9.454 -27.159 1.00 95.50 106 ARG A C 1
ATOM 830 O O . ARG A 1 106 ? 9.346 -10.118 -27.905 1.00 95.50 106 ARG A O 1
ATOM 837 N N . ILE A 1 107 ? 9.108 -8.475 -26.384 1.00 95.06 107 ILE A N 1
ATOM 838 C CA . ILE A 1 107 ? 10.536 -8.121 -26.313 1.00 95.06 107 ILE A CA 1
ATOM 839 C C . ILE A 1 107 ? 11.329 -9.171 -25.521 1.00 95.06 107 ILE A C 1
ATOM 841 O O . ILE A 1 107 ? 12.447 -9.542 -25.897 1.00 95.06 107 ILE A O 1
ATOM 845 N N . ASP A 1 108 ? 10.781 -9.599 -24.388 1.00 93.94 108 ASP A N 1
ATOM 846 C CA . ASP A 1 108 ? 11.293 -10.659 -23.530 1.00 93.94 108 ASP A CA 1
ATOM 847 C C . ASP A 1 108 ? 10.142 -11.246 -22.694 1.00 93.94 108 ASP A C 1
ATOM 849 O O . ASP A 1 108 ? 9.584 -10.545 -21.841 1.00 93.94 108 ASP A O 1
ATOM 853 N N . PRO A 1 109 ? 9.817 -12.541 -22.821 1.00 92.62 109 PRO A N 1
ATOM 854 C CA . PRO A 1 109 ? 8.771 -13.146 -22.000 1.00 92.62 109 PRO A CA 1
ATOM 855 C C . PRO A 1 109 ? 9.019 -12.995 -20.490 1.00 92.62 109 PRO A C 1
ATOM 857 O O . PRO A 1 109 ? 8.076 -12.917 -19.702 1.00 92.62 109 PRO A O 1
ATOM 860 N N . ALA A 1 110 ? 10.281 -12.929 -20.046 1.00 92.69 110 ALA A N 1
ATOM 861 C CA . ALA A 1 110 ? 10.586 -12.672 -18.640 1.00 92.69 110 ALA A CA 1
ATOM 862 C C . ALA A 1 110 ? 10.215 -11.243 -18.213 1.00 92.69 110 ALA A C 1
ATOM 864 O O . ALA A 1 110 ? 9.824 -11.029 -17.068 1.00 92.69 110 ALA A O 1
ATOM 865 N N . TRP A 1 111 ? 10.302 -10.260 -19.113 1.00 94.38 111 TRP A N 1
ATOM 866 C CA . TRP A 1 111 ? 9.905 -8.877 -18.831 1.00 94.38 111 TRP A CA 1
ATOM 867 C C . TRP A 1 111 ? 8.389 -8.753 -18.719 1.00 94.38 111 TRP A C 1
ATOM 869 O O . TRP A 1 111 ? 7.906 -8.123 -17.781 1.00 94.38 111 TRP A O 1
ATOM 879 N N . GLY A 1 112 ? 7.642 -9.421 -19.604 1.00 93.12 112 GLY A N 1
ATOM 880 C CA . GLY A 1 112 ? 6.184 -9.520 -19.498 1.00 93.12 112 GLY A CA 1
ATOM 881 C C . GLY A 1 112 ? 5.742 -10.130 -18.162 1.00 93.12 112 GLY A C 1
ATOM 882 O O . GLY A 1 112 ? 4.860 -9.594 -17.490 1.00 93.12 112 GLY A O 1
ATOM 883 N N . ARG A 1 113 ? 6.390 -11.216 -17.715 1.00 91.62 113 ARG A N 1
ATOM 884 C CA . ARG A 1 113 ? 6.102 -11.832 -16.403 1.00 91.62 113 ARG A CA 1
ATOM 885 C C . ARG A 1 113 ? 6.450 -10.930 -15.221 1.00 91.62 113 ARG A C 1
ATOM 887 O O . ARG A 1 113 ? 5.614 -10.765 -14.334 1.00 91.62 113 ARG A O 1
ATOM 894 N N . ARG A 1 114 ? 7.631 -10.302 -15.215 1.00 92.25 114 ARG A N 1
ATOM 895 C CA . ARG A 1 114 ? 8.022 -9.327 -14.177 1.00 92.25 114 ARG A CA 1
ATOM 896 C C . ARG A 1 114 ? 7.026 -8.177 -14.086 1.00 92.25 114 ARG A C 1
ATOM 898 O O . ARG A 1 114 ? 6.602 -7.817 -12.990 1.00 92.25 114 ARG A O 1
ATOM 905 N N . PHE A 1 115 ? 6.599 -7.649 -15.233 1.00 93.31 115 PHE A N 1
ATOM 906 C CA . PHE A 1 115 ? 5.632 -6.562 -15.276 1.00 93.31 115 PHE A CA 1
ATOM 907 C C . PHE A 1 115 ? 4.295 -6.982 -14.680 1.00 93.31 115 PHE A C 1
ATOM 909 O O . PHE A 1 115 ? 3.796 -6.288 -13.800 1.00 93.31 115 PHE A O 1
ATOM 916 N N . ARG A 1 116 ? 3.761 -8.144 -15.080 1.00 91.75 116 ARG A N 1
ATOM 917 C CA . ARG A 1 116 ? 2.507 -8.688 -14.530 1.00 91.75 116 ARG A CA 1
ATOM 918 C C . ARG A 1 116 ? 2.606 -9.044 -13.048 1.00 91.75 116 ARG A C 1
ATOM 920 O O . ARG A 1 116 ? 1.597 -8.990 -12.354 1.00 91.75 116 ARG A O 1
ATOM 927 N N . GLY A 1 117 ? 3.794 -9.399 -12.564 1.00 89.06 117 GLY A N 1
ATOM 928 C CA . GLY A 1 117 ? 4.065 -9.655 -11.149 1.00 89.06 117 GLY A CA 1
ATOM 929 C C . GLY A 1 117 ? 4.296 -8.405 -10.306 1.00 89.06 117 GLY A C 1
ATOM 930 O O . GLY A 1 117 ? 4.213 -8.479 -9.087 1.00 89.06 117 GLY A O 1
ATOM 931 N N . GLY A 1 118 ? 4.630 -7.272 -10.927 1.00 87.38 118 GLY A N 1
ATOM 932 C CA . GLY A 1 118 ? 4.898 -5.993 -10.263 1.00 87.38 118 GLY A CA 1
ATOM 933 C C . GLY A 1 118 ? 6.277 -5.855 -9.615 1.00 87.38 118 GLY A C 1
ATOM 934 O O . GLY A 1 118 ? 6.647 -4.737 -9.250 1.00 87.38 118 GLY A O 1
ATOM 935 N N . GLY A 1 119 ? 7.056 -6.936 -9.533 1.00 84.75 119 GLY A N 1
ATOM 936 C CA . GLY A 1 119 ? 8.396 -6.969 -8.939 1.00 84.75 119 GLY A CA 1
ATOM 9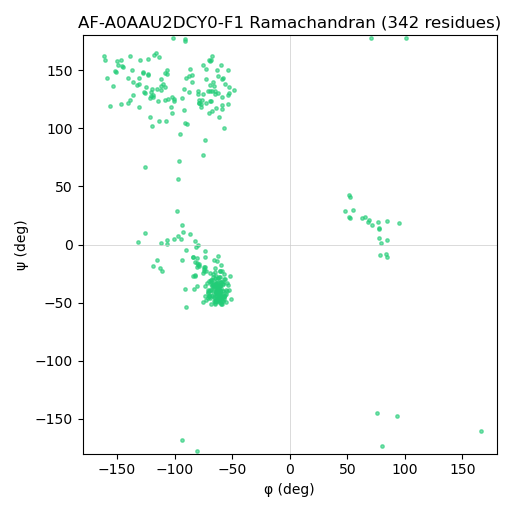37 C C . GLY A 1 119 ? 9.539 -6.959 -9.962 1.00 84.75 119 GLY A C 1
ATOM 938 O O . GLY A 1 119 ? 9.326 -6.971 -11.174 1.00 84.75 119 GLY A O 1
ATOM 939 N N . LEU A 1 120 ? 10.775 -6.939 -9.451 1.00 85.75 120 LEU A N 1
ATOM 940 C CA . LEU A 1 120 ? 12.000 -7.088 -10.259 1.00 85.75 120 LEU A CA 1
ATOM 941 C C . LEU A 1 120 ? 12.331 -8.556 -10.570 1.00 85.75 120 LEU A C 1
ATOM 943 O O . LEU A 1 120 ? 12.961 -8.862 -11.584 1.00 85.75 120 LEU A O 1
ATOM 947 N N . GLU A 1 121 ? 11.885 -9.459 -9.703 1.00 83.00 121 GLU A N 1
ATOM 948 C CA . GLU A 1 121 ? 12.082 -10.897 -9.848 1.00 83.00 121 GLU A CA 1
ATOM 949 C C . GLU A 1 121 ? 10.974 -11.527 -10.692 1.00 83.00 121 GLU A C 1
ATOM 951 O O . GLU A 1 121 ? 9.846 -11.034 -10.714 1.00 83.00 121 GLU A O 1
ATOM 956 N N . ASP A 1 122 ? 11.299 -12.622 -11.386 1.00 76.69 122 ASP A N 1
ATOM 957 C CA . ASP A 1 122 ? 10.293 -13.421 -12.092 1.00 76.69 122 ASP A CA 1
ATOM 958 C C . ASP A 1 122 ? 9.425 -14.139 -11.044 1.00 76.69 122 ASP A C 1
ATOM 960 O O . ASP A 1 122 ? 9.939 -14.997 -10.319 1.00 76.69 122 ASP A O 1
ATOM 964 N N . PRO A 1 123 ? 8.131 -13.796 -10.917 1.00 72.88 123 PRO A N 1
ATOM 965 C CA . PRO A 1 123 ? 7.259 -14.426 -9.932 1.00 72.88 123 PRO A CA 1
ATOM 966 C C . PRO A 1 123 ? 6.867 -15.861 -10.330 1.00 72.88 123 PRO A C 1
ATOM 968 O O . PRO A 1 123 ? 6.199 -16.543 -9.557 1.00 72.88 123 PRO A O 1
ATOM 971 N N . GLY A 1 124 ? 7.240 -16.322 -11.531 1.00 72.69 124 GLY A N 1
ATOM 972 C CA . GLY A 1 124 ? 6.701 -17.534 -12.129 1.00 72.69 124 GLY A CA 1
ATOM 973 C C . GLY A 1 124 ? 5.286 -17.311 -12.666 1.00 72.69 124 GLY A C 1
ATOM 974 O O . GLY A 1 124 ? 4.963 -16.247 -13.196 1.00 72.69 124 GLY A O 1
ATOM 975 N 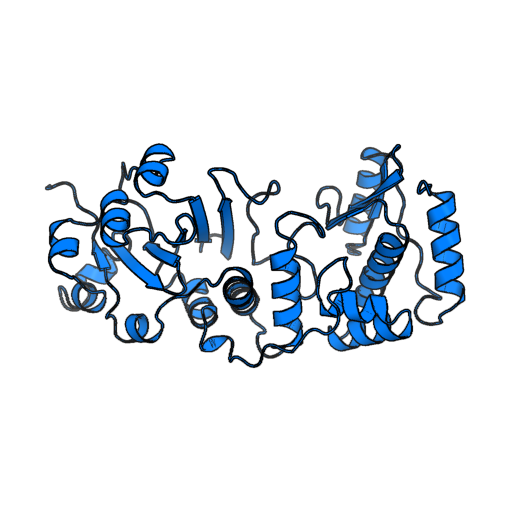N . THR A 1 125 ? 4.436 -18.334 -12.559 1.00 67.00 125 THR A N 1
ATOM 976 C CA . THR A 1 125 ? 3.020 -18.208 -12.934 1.00 67.00 125 THR A CA 1
ATOM 977 C C . THR A 1 125 ? 2.283 -17.500 -11.807 1.00 67.00 125 THR A C 1
ATOM 979 O O . THR A 1 125 ? 2.296 -17.983 -10.677 1.00 67.00 125 THR A O 1
ATOM 982 N N . VAL A 1 126 ? 1.651 -16.369 -12.112 1.00 65.31 126 VAL A N 1
ATOM 983 C CA . VAL A 1 126 ? 0.810 -15.643 -11.158 1.00 65.31 126 VAL A CA 1
ATOM 984 C C . VAL A 1 126 ? -0.643 -15.918 -11.507 1.00 65.31 126 VAL A C 1
ATOM 986 O O . VAL A 1 126 ? -1.073 -15.615 -12.619 1.00 65.31 126 VAL A O 1
ATOM 989 N N . GLU A 1 127 ? -1.377 -16.531 -10.583 1.00 69.00 127 GLU A N 1
ATOM 990 C CA . GLU A 1 127 ? -2.819 -16.720 -10.732 1.00 69.00 127 GLU A CA 1
ATOM 991 C C . GLU A 1 127 ? -3.542 -15.384 -10.536 1.00 69.00 127 GLU A C 1
ATOM 993 O O . GLU A 1 127 ? -3.141 -14.564 -9.707 1.00 69.00 127 GLU A O 1
ATOM 998 N N . ALA A 1 128 ? -4.595 -15.161 -11.322 1.00 72.75 128 ALA A N 1
ATOM 999 C CA . ALA A 1 128 ? -5.441 -13.986 -11.167 1.00 72.75 128 ALA A CA 1
ATOM 1000 C C . ALA A 1 128 ? -6.194 -14.044 -9.832 1.00 72.75 128 ALA A C 1
ATOM 1002 O O . ALA A 1 128 ? -6.690 -15.106 -9.438 1.00 72.75 128 ALA A O 1
ATOM 1003 N N . CYS A 1 129 ? -6.311 -12.902 -9.154 1.00 72.31 129 CYS A N 1
ATOM 1004 C CA . CYS A 1 129 ? -7.196 -12.789 -8.003 1.00 72.31 129 CYS A CA 1
ATOM 1005 C C . CYS A 1 129 ? -8.654 -12.910 -8.477 1.00 72.31 129 CYS A C 1
ATOM 1007 O O . CYS A 1 129 ? -9.139 -12.103 -9.258 1.00 72.31 129 CYS A O 1
ATOM 1009 N N . GLY A 1 130 ? -9.349 -13.968 -8.051 1.00 72.25 130 GLY A N 1
ATOM 1010 C CA . GLY A 1 130 ? -10.751 -14.211 -8.416 1.00 72.25 130 GLY A CA 1
ATOM 1011 C C . GLY A 1 130 ? -11.768 -13.685 -7.399 1.00 72.25 130 GLY A C 1
ATOM 1012 O O . GLY A 1 130 ? -12.952 -13.996 -7.519 1.00 72.25 130 GLY A O 1
ATOM 1013 N N . ARG A 1 131 ? -11.323 -12.980 -6.351 1.00 81.25 131 ARG A N 1
ATOM 1014 C CA . ARG A 1 131 ? -12.203 -12.452 -5.298 1.00 81.25 131 ARG A CA 1
ATOM 1015 C C . ARG A 1 131 ? -12.775 -11.110 -5.745 1.00 81.25 131 ARG A C 1
ATOM 1017 O O . ARG A 1 131 ? -12.033 -10.300 -6.276 1.00 81.25 131 ARG A O 1
ATOM 1024 N N . ASP A 1 132 ? -14.053 -10.849 -5.470 1.00 84.75 132 ASP A N 1
ATOM 1025 C CA . ASP A 1 132 ? -14.597 -9.497 -5.622 1.00 84.75 132 ASP A CA 1
ATOM 1026 C C . ASP A 1 132 ? -13.889 -8.550 -4.628 1.00 84.75 132 ASP A C 1
ATOM 1028 O O . ASP A 1 132 ? -13.990 -8.748 -3.409 1.00 84.75 132 ASP A O 1
ATOM 1032 N N . PRO A 1 133 ? -13.163 -7.525 -5.106 1.00 83.94 133 PRO A N 1
ATOM 1033 C CA . PRO A 1 133 ? -12.418 -6.622 -4.239 1.00 83.94 133 PRO A CA 1
ATOM 1034 C C . PRO A 1 133 ? -13.334 -5.856 -3.277 1.00 83.94 133 PRO A C 1
ATOM 1036 O O . PRO A 1 133 ? -12.918 -5.546 -2.159 1.00 83.94 133 PRO A O 1
ATOM 1039 N N . LEU A 1 134 ? -14.589 -5.598 -3.662 1.00 85.25 134 LEU A N 1
ATOM 1040 C CA . LEU A 1 134 ? -15.577 -4.883 -2.854 1.00 85.25 134 LEU A CA 1
ATOM 1041 C C . LEU A 1 134 ? -16.250 -5.777 -1.804 1.00 85.25 134 LEU A C 1
ATOM 1043 O O . LEU A 1 134 ? -16.918 -5.271 -0.903 1.00 85.25 134 LEU A O 1
ATOM 1047 N N . GLU A 1 135 ? -16.083 -7.098 -1.854 1.00 85.06 135 GLU A N 1
ATOM 1048 C CA . GLU A 1 135 ? -16.399 -7.959 -0.704 1.00 85.06 135 GLU A CA 1
ATOM 1049 C C . GLU A 1 135 ? -15.333 -7.839 0.401 1.00 85.06 135 GLU A C 1
ATOM 1051 O O . GLU A 1 135 ? -15.622 -8.089 1.575 1.00 85.06 135 GLU A O 1
ATOM 1056 N N . GLY A 1 136 ? -14.121 -7.419 0.028 1.00 85.44 136 GLY A N 1
ATOM 1057 C CA . GLY A 1 136 ? -12.984 -7.158 0.905 1.00 85.44 136 GLY A CA 1
ATOM 1058 C C . GLY A 1 136 ? -12.867 -5.699 1.357 1.00 85.44 136 GLY A C 1
ATOM 1059 O O . GLY A 1 136 ? -13.767 -4.892 1.162 1.00 85.44 136 GLY A O 1
ATOM 1060 N N . LEU A 1 137 ? -11.734 -5.327 1.954 1.00 90.12 137 LEU A N 1
ATOM 1061 C CA . LEU A 1 137 ? -11.466 -4.019 2.561 1.00 90.12 137 LEU A CA 1
ATOM 1062 C C . LEU A 1 137 ? -11.761 -2.826 1.636 1.00 90.12 137 LEU A C 1
ATOM 1064 O O . LEU A 1 137 ? -12.089 -1.751 2.133 1.00 90.12 137 LEU A O 1
ATOM 1068 N N . ALA A 1 138 ? -11.683 -2.997 0.313 1.00 91.44 138 ALA A N 1
ATOM 1069 C CA . ALA A 1 138 ? -11.913 -1.921 -0.649 1.00 91.44 138 ALA A CA 1
ATOM 1070 C C . ALA A 1 138 ? -13.307 -1.283 -0.543 1.00 91.44 138 ALA A C 1
ATOM 1072 O O . ALA A 1 138 ? -13.448 -0.117 -0.906 1.00 91.44 138 ALA A O 1
ATOM 1073 N N . TRP A 1 139 ? -14.310 -1.978 0.016 1.00 90.81 139 TRP A N 1
ATOM 1074 C CA . TRP A 1 139 ? -15.657 -1.420 0.204 1.00 90.81 139 TRP A CA 1
ATOM 1075 C C . TRP A 1 139 ? -15.663 -0.091 0.972 1.00 90.81 139 TRP A C 1
ATOM 1077 O O . TRP A 1 139 ? -16.506 0.762 0.700 1.00 90.81 139 TRP A O 1
ATOM 1087 N N . ILE A 1 140 ? -14.734 0.096 1.919 1.00 88.62 140 ILE A N 1
ATOM 1088 C CA . ILE A 1 140 ? -14.699 1.294 2.768 1.00 88.62 140 ILE A CA 1
ATOM 1089 C C . ILE A 1 140 ? -14.066 2.488 2.052 1.00 88.62 140 ILE A C 1
ATOM 1091 O O . ILE A 1 140 ? -14.257 3.621 2.469 1.00 88.62 140 ILE A O 1
ATOM 1095 N N . ALA A 1 141 ? -13.319 2.274 0.966 1.00 86.88 141 ALA A N 1
ATOM 1096 C CA . ALA A 1 141 ? -12.554 3.336 0.317 1.00 86.88 141 ALA A CA 1
ATOM 1097 C C . ALA A 1 141 ? -13.446 4.487 -0.183 1.00 86.88 141 ALA A C 1
ATOM 1099 O O . ALA A 1 141 ? -13.054 5.652 -0.093 1.00 86.88 141 ALA A O 1
ATOM 1100 N N . GLY A 1 142 ? -14.653 4.171 -0.665 1.00 81.44 142 GLY A N 1
ATOM 1101 C CA . GLY A 1 142 ? -15.627 5.163 -1.121 1.00 81.44 142 GLY A CA 1
ATOM 1102 C C . GLY A 1 142 ? -16.121 6.083 -0.001 1.00 81.44 142 GLY A C 1
ATOM 1103 O O . GLY A 1 142 ? -16.103 7.299 -0.168 1.00 81.44 142 GLY A O 1
ATOM 1104 N N . SER A 1 143 ? -16.513 5.528 1.150 1.00 78.50 143 SER A N 1
ATOM 1105 C CA . SER A 1 143 ? -16.960 6.317 2.310 1.00 78.50 143 SER A CA 1
ATOM 1106 C C . SER A 1 143 ? -15.790 7.010 3.007 1.00 78.50 143 SER A C 1
ATOM 1108 O O . SER A 1 143 ? -15.897 8.159 3.427 1.00 78.50 143 SER A O 1
ATOM 1110 N N . TRP A 1 144 ? -14.633 6.351 3.059 1.00 81.94 144 TRP A N 1
ATOM 1111 C CA . TRP A 1 144 ? -13.438 6.869 3.715 1.00 81.94 144 TRP A CA 1
ATOM 1112 C C . TRP A 1 144 ? -12.870 8.093 3.003 1.00 81.94 144 TRP A C 1
ATOM 1114 O O . TRP A 1 144 ? -12.303 8.982 3.643 1.00 81.94 144 TRP A O 1
ATOM 1124 N N . ARG A 1 145 ? -13.105 8.193 1.688 1.00 71.12 145 ARG A N 1
ATOM 1125 C CA . ARG A 1 145 ? -12.848 9.413 0.923 1.00 71.12 145 ARG A CA 1
ATOM 1126 C C . ARG A 1 145 ? -13.619 10.623 1.469 1.00 71.12 145 ARG A C 1
ATOM 1128 O O . ARG A 1 145 ? -13.119 11.745 1.461 1.00 71.12 145 ARG A O 1
ATOM 1135 N N . GLU A 1 146 ? -14.818 10.378 1.975 1.00 73.62 146 GLU A N 1
ATOM 1136 C CA . GLU A 1 146 ? -15.686 11.363 2.621 1.00 73.62 146 GLU A CA 1
ATOM 1137 C C . GLU A 1 146 ? -15.495 11.384 4.148 1.00 73.62 146 GLU A C 1
ATOM 1139 O O . GLU A 1 146 ? -16.310 11.945 4.874 1.00 73.62 146 GLU A O 1
ATOM 1144 N N . GLN A 1 147 ? -14.388 10.808 4.635 1.00 78.31 147 GLN A N 1
ATOM 1145 C CA . GLN A 1 147 ? -14.012 10.721 6.048 1.00 78.31 147 GLN A CA 1
ATOM 1146 C C . GLN A 1 147 ? -14.909 9.825 6.915 1.00 78.31 147 GLN A C 1
ATOM 1148 O O . GLN A 1 147 ? -14.862 9.931 8.138 1.00 78.31 147 GLN A O 1
ATOM 1153 N N . ASP A 1 148 ? -15.665 8.915 6.305 1.00 77.88 148 ASP A N 1
ATOM 1154 C CA . ASP A 1 148 ? -16.615 8.026 6.978 1.00 77.88 148 ASP A CA 1
ATOM 1155 C C . ASP A 1 148 ? -16.132 6.554 6.979 1.00 77.88 148 ASP A C 1
ATOM 1157 O O . ASP A 1 148 ? -15.602 6.073 5.970 1.00 77.88 148 ASP A O 1
ATOM 1161 N N . PRO A 1 149 ? -16.277 5.796 8.083 1.00 72.19 149 PRO A N 1
ATOM 1162 C CA . PRO A 1 149 ? -16.835 6.201 9.377 1.00 72.19 149 PRO A CA 1
ATOM 1163 C C . PRO A 1 149 ? -15.856 6.992 10.250 1.00 72.19 149 PRO A C 1
ATOM 1165 O O . PRO A 1 149 ? -16.268 7.620 11.216 1.00 72.19 149 PRO A O 1
ATOM 1168 N N . TYR A 1 150 ? -14.559 6.943 9.936 1.00 88.06 150 TYR A N 1
ATOM 1169 C CA . TYR A 1 150 ? -13.511 7.596 10.712 1.00 88.06 150 TYR A CA 1
ATOM 1170 C C . TYR A 1 150 ? -12.328 7.977 9.831 1.00 88.06 150 TYR A C 1
ATOM 1172 O O . TYR A 1 150 ? -11.973 7.257 8.900 1.00 88.06 150 TYR A O 1
ATOM 1180 N N . THR A 1 151 ? -11.640 9.065 10.174 1.00 89.00 151 THR A N 1
ATOM 1181 C CA . THR A 1 151 ? -10.458 9.522 9.428 1.00 89.00 151 THR A CA 1
ATOM 1182 C C . THR A 1 151 ? -9.223 8.663 9.655 1.00 89.00 151 THR A C 1
ATOM 1184 O O . THR A 1 151 ? -8.329 8.699 8.819 1.00 89.00 151 THR A O 1
ATOM 1187 N N . THR A 1 152 ? -9.158 7.868 10.722 1.00 91.81 152 THR A N 1
ATOM 1188 C CA . THR A 1 152 ? -8.043 6.951 10.980 1.00 91.81 152 THR A CA 1
ATOM 1189 C C . THR A 1 152 ? -8.528 5.511 11.011 1.00 91.81 152 THR A C 1
ATOM 1191 O O . THR A 1 152 ? -9.435 5.185 11.774 1.00 91.81 152 THR A O 1
ATOM 1194 N N . LEU A 1 153 ? -7.889 4.645 10.220 1.00 93.75 153 LEU A N 1
ATOM 1195 C CA . LEU A 1 153 ? -8.024 3.190 10.281 1.00 93.75 153 LEU A CA 1
ATOM 1196 C C . LEU A 1 153 ? -6.681 2.615 10.746 1.00 93.75 153 LEU A C 1
ATOM 1198 O O . LEU A 1 153 ? -5.703 2.623 9.995 1.00 93.75 153 LEU A O 1
ATOM 1202 N N . ALA A 1 154 ? -6.618 2.150 11.990 1.00 94.81 154 ALA A N 1
ATOM 1203 C CA . ALA A 1 154 ? -5.416 1.568 12.571 1.00 94.81 154 ALA A CA 1
ATOM 1204 C C . ALA A 1 154 ? -5.577 0.054 12.738 1.00 94.81 154 ALA A C 1
ATOM 1206 O O . ALA A 1 154 ? -6.602 -0.418 13.226 1.00 94.81 154 ALA A O 1
ATOM 1207 N N . PHE A 1 155 ? -4.553 -0.706 12.363 1.00 96.06 155 PHE A N 1
ATOM 1208 C CA . PHE A 1 155 ? -4.505 -2.161 12.461 1.00 96.06 155 PHE A CA 1
ATOM 1209 C C . PHE A 1 155 ? -3.268 -2.575 13.246 1.00 96.06 155 PHE A C 1
ATOM 1211 O O . PHE A 1 155 ? -2.178 -2.078 12.991 1.00 96.06 155 PHE A O 1
ATOM 1218 N N . PHE A 1 156 ? -3.419 -3.521 14.165 1.00 96.00 156 PHE A N 1
ATOM 1219 C CA . PHE A 1 156 ? -2.374 -3.991 15.066 1.00 96.00 156 PHE A CA 1
ATOM 1220 C C . PHE A 1 156 ? -2.296 -5.512 15.055 1.00 96.00 156 PHE A C 1
ATOM 1222 O O . PHE A 1 156 ? -3.315 -6.209 15.086 1.00 96.00 156 PHE A O 1
ATOM 1229 N N . ARG A 1 157 ? -1.074 -6.036 15.047 1.00 95.19 157 ARG A N 1
ATOM 1230 C CA . ARG A 1 157 ? -0.799 -7.469 15.079 1.00 95.19 157 ARG A CA 1
ATOM 1231 C C . ARG A 1 157 ? 0.325 -7.770 16.064 1.00 95.19 157 ARG A C 1
ATOM 1233 O O . ARG A 1 157 ? 1.310 -7.037 16.173 1.00 95.19 157 ARG A O 1
ATOM 1240 N N . ALA A 1 158 ? 0.146 -8.861 16.799 1.00 93.44 158 ALA A N 1
ATOM 1241 C CA . ALA A 1 158 ? 1.150 -9.411 17.697 1.00 93.44 158 ALA A CA 1
ATOM 1242 C C . ALA A 1 158 ? 2.022 -10.444 16.968 1.00 93.44 158 ALA A C 1
ATOM 1244 O O . ALA A 1 158 ? 1.746 -10.821 15.828 1.00 93.44 158 ALA A O 1
ATOM 1245 N N . ALA A 1 159 ? 3.053 -10.947 17.646 1.00 86.31 159 ALA A N 1
ATOM 1246 C CA . ALA A 1 159 ? 3.854 -12.051 17.125 1.00 86.31 159 ALA A CA 1
ATOM 1247 C C . ALA A 1 159 ? 2.970 -13.262 16.731 1.00 86.31 159 ALA A C 1
ATOM 1249 O O . ALA A 1 159 ? 1.937 -13.491 17.372 1.00 86.31 159 ALA A O 1
ATOM 1250 N N . PRO A 1 160 ? 3.375 -14.068 15.727 1.00 84.19 160 PRO A N 1
ATOM 1251 C CA . PRO A 1 160 ? 2.609 -15.231 15.283 1.00 84.19 160 PRO A CA 1
ATOM 1252 C C . PRO A 1 160 ? 2.161 -16.132 16.441 1.00 84.19 160 PRO A C 1
ATOM 1254 O O . PRO A 1 160 ? 2.949 -16.469 17.323 1.00 84.19 160 PRO A O 1
ATOM 1257 N N . GLY A 1 161 ? 0.882 -16.518 16.437 1.00 80.31 161 GLY A N 1
ATOM 1258 C CA . GLY A 1 161 ? 0.275 -17.326 17.502 1.00 80.31 161 GLY A CA 1
ATOM 1259 C C . GLY A 1 161 ? -0.224 -16.532 18.717 1.00 80.31 161 GLY A C 1
ATOM 1260 O O . GLY A 1 161 ? -0.691 -17.139 19.679 1.00 80.31 161 GLY A O 1
ATOM 1261 N N . ARG A 1 162 ? -0.157 -15.194 18.693 1.00 87.75 162 ARG A N 1
ATOM 1262 C CA . ARG A 1 162 ? -0.762 -14.305 19.697 1.00 87.75 162 ARG A CA 1
ATOM 1263 C C . ARG A 1 162 ? -1.718 -13.318 19.029 1.00 87.75 162 ARG A C 1
ATOM 1265 O O . ARG A 1 162 ? -1.615 -13.047 17.837 1.00 87.75 162 ARG A O 1
ATOM 1272 N N . THR A 1 163 ? -2.623 -12.754 19.819 1.00 89.75 163 THR A N 1
ATOM 1273 C CA . THR A 1 163 ? -3.566 -11.717 19.387 1.00 89.75 163 THR A CA 1
ATOM 1274 C C . THR A 1 163 ? -3.408 -10.479 20.257 1.00 89.75 163 THR A C 1
ATOM 1276 O O . THR A 1 163 ? -3.132 -10.592 21.452 1.00 89.75 163 THR A O 1
ATOM 1279 N N . VAL A 1 164 ? -3.604 -9.305 19.664 1.00 93.94 164 VAL A N 1
ATOM 1280 C CA . VAL A 1 164 ? -3.745 -8.054 20.415 1.00 93.94 164 VAL A CA 1
ATOM 1281 C C . VAL A 1 164 ? -5.178 -8.005 20.943 1.00 93.94 164 VAL A C 1
ATOM 1283 O O . VAL A 1 164 ? -6.118 -8.312 20.220 1.00 93.94 164 VAL A O 1
ATOM 1286 N N . ASP A 1 165 ? -5.359 -7.693 22.219 1.00 94.88 165 ASP A N 1
ATOM 1287 C CA . ASP A 1 165 ? -6.693 -7.581 22.811 1.00 94.88 165 ASP A CA 1
ATOM 1288 C C . ASP A 1 165 ? -7.330 -6.246 22.392 1.00 94.88 165 ASP A C 1
ATOM 1290 O O . ASP A 1 165 ? -6.793 -5.181 22.702 1.00 94.88 165 ASP A O 1
ATOM 1294 N N . ALA A 1 166 ? -8.455 -6.311 21.672 1.00 96.31 166 ALA A N 1
ATOM 1295 C CA . ALA A 1 166 ? -9.133 -5.138 21.125 1.00 96.31 166 ALA A CA 1
ATOM 1296 C C . ALA A 1 166 ? -9.714 -4.220 22.210 1.00 96.31 166 ALA A C 1
ATOM 1298 O O . ALA A 1 166 ? -9.652 -3.002 22.067 1.00 96.31 166 ALA A O 1
ATOM 1299 N N . GLU A 1 167 ? -10.239 -4.781 23.304 1.00 96.69 167 GLU A N 1
ATOM 1300 C CA . GLU A 1 167 ? -10.789 -3.990 24.408 1.00 96.69 167 GLU A CA 1
ATOM 1301 C C . GLU A 1 167 ? -9.659 -3.285 25.156 1.00 96.69 167 GLU A C 1
ATOM 1303 O O . GLU A 1 167 ? -9.734 -2.084 25.406 1.00 96.69 167 GLU A O 1
ATOM 1308 N N . ARG A 1 168 ? -8.559 -3.992 25.444 1.00 95.00 168 ARG A N 1
ATOM 1309 C CA . ARG A 1 168 ? -7.387 -3.370 26.087 1.00 95.00 168 ARG A CA 1
ATOM 1310 C C . ARG A 1 168 ? -6.739 -2.314 25.198 1.00 95.00 168 ARG A C 1
ATOM 1312 O O . ARG A 1 168 ? -6.271 -1.309 25.724 1.00 95.00 168 ARG A O 1
ATOM 1319 N N . LEU A 1 169 ? -6.727 -2.520 23.881 1.00 94.81 169 LEU A N 1
ATOM 1320 C CA . LEU A 1 169 ? -6.273 -1.518 22.921 1.00 94.81 169 LEU A CA 1
ATOM 1321 C C . LEU A 1 169 ? -7.176 -0.276 22.945 1.00 94.81 169 LEU A C 1
ATOM 1323 O O . LEU A 1 169 ? -6.666 0.832 23.057 1.00 94.81 169 LEU A O 1
ATOM 1327 N N . ALA A 1 170 ? -8.499 -0.440 22.897 1.00 94.69 170 ALA A N 1
ATOM 1328 C CA . ALA A 1 170 ? -9.430 0.686 22.961 1.00 94.69 170 ALA A CA 1
ATOM 1329 C C . ALA A 1 170 ? -9.280 1.476 24.273 1.00 94.69 170 ALA A C 1
ATOM 1331 O O . ALA A 1 170 ? -9.202 2.703 24.257 1.00 94.69 170 ALA A O 1
ATOM 1332 N N . LEU A 1 171 ? -9.158 0.777 25.408 1.00 93.75 171 LEU A N 1
ATOM 1333 C CA . LEU A 1 171 ? -8.910 1.388 26.718 1.00 93.75 171 LEU A CA 1
ATOM 1334 C C . LEU A 1 171 ? -7.577 2.141 26.764 1.00 93.75 171 LEU A C 1
ATOM 1336 O O . LEU A 1 171 ? -7.512 3.226 27.335 1.00 93.75 171 LEU A O 1
ATOM 1340 N N . LEU A 1 172 ? -6.526 1.595 26.143 1.00 91.94 172 LEU A N 1
ATOM 1341 C CA . LEU A 1 172 ? -5.229 2.267 26.039 1.00 91.94 172 LEU A CA 1
ATOM 1342 C C . LEU A 1 172 ? -5.342 3.611 25.305 1.00 91.94 172 LEU A C 1
ATOM 1344 O O . LEU A 1 172 ? -4.701 4.589 25.685 1.00 91.94 172 LEU A O 1
ATOM 1348 N N . TYR A 1 173 ? -6.192 3.656 24.280 1.00 91.12 173 TYR A N 1
ATOM 1349 C CA . TYR A 1 173 ? -6.495 4.861 23.513 1.00 91.12 173 TYR A CA 1
ATOM 1350 C C . TYR A 1 173 ? -7.505 5.799 24.191 1.00 91.12 173 TYR A C 1
ATOM 1352 O O . TYR A 1 173 ? -7.782 6.869 23.660 1.00 91.12 173 TYR A O 1
ATOM 1360 N N . GLY A 1 174 ? -8.012 5.445 25.376 1.00 91.81 174 GLY A N 1
ATOM 1361 C CA . GLY A 1 174 ? -8.893 6.297 26.174 1.00 91.81 174 GLY A CA 1
ATOM 1362 C C . GLY A 1 174 ? -10.389 6.049 25.978 1.00 91.81 174 GLY A C 1
ATOM 1363 O O . GLY A 1 174 ? -11.187 6.915 26.331 1.00 91.81 174 GLY A O 1
ATOM 1364 N N . ALA A 1 175 ? -10.795 4.896 25.438 1.00 93.25 175 ALA A N 1
ATOM 1365 C CA . ALA A 1 175 ? -12.204 4.498 25.414 1.00 93.25 175 ALA A CA 1
ATOM 1366 C C . ALA A 1 175 ? -12.801 4.423 26.833 1.00 93.25 175 ALA A C 1
ATOM 1368 O O . ALA A 1 175 ? -12.138 3.979 27.772 1.00 93.25 175 ALA A O 1
ATOM 1369 N N . ASP A 1 176 ? -14.067 4.826 26.983 1.00 93.44 176 ASP A N 1
ATOM 1370 C CA . ASP A 1 176 ? -14.805 4.768 28.249 1.00 93.44 176 ASP A CA 1
ATOM 1371 C C . ASP A 1 176 ? -14.884 3.317 28.779 1.00 93.44 176 ASP A C 1
ATOM 1373 O O . ASP A 1 176 ? -15.530 2.466 28.150 1.00 93.44 176 ASP A O 1
ATOM 1377 N N . PRO A 1 177 ? -14.291 3.012 29.953 1.00 94.62 177 PRO A N 1
ATOM 1378 C CA . PRO A 1 177 ? -14.283 1.660 30.500 1.00 94.62 177 PRO A CA 1
ATOM 1379 C C . PRO A 1 177 ? -15.670 1.073 30.754 1.00 94.62 177 PRO A C 1
ATOM 1381 O O . PRO A 1 177 ? -15.846 -0.139 30.626 1.00 94.62 177 PRO A O 1
ATOM 1384 N N . ALA A 1 178 ? -16.659 1.903 31.100 1.00 95.38 178 ALA A N 1
ATOM 1385 C CA . ALA A 1 178 ? -18.021 1.441 31.333 1.00 95.38 178 ALA A CA 1
ATOM 1386 C C . ALA A 1 178 ? -18.688 1.012 30.021 1.00 95.38 178 ALA A C 1
ATOM 1388 O O . ALA A 1 178 ? -19.351 -0.022 29.987 1.00 95.38 178 ALA A O 1
ATOM 1389 N N . GLN A 1 179 ? -18.469 1.755 28.932 1.00 95.50 179 GLN A N 1
ATOM 1390 C CA . GLN A 1 179 ? -19.010 1.419 27.609 1.00 95.50 179 GLN A CA 1
ATOM 1391 C C . GLN A 1 179 ? -18.312 0.197 27.009 1.00 95.50 179 GLN A C 1
ATOM 1393 O O . GLN A 1 179 ? -18.978 -0.689 26.466 1.00 95.50 179 GLN A O 1
ATOM 1398 N N . VAL A 1 180 ? -16.986 0.105 27.171 1.00 96.56 180 VAL A N 1
ATOM 1399 C CA . VAL A 1 180 ? -16.220 -1.082 26.775 1.00 96.56 180 VAL A CA 1
ATOM 1400 C C . VAL A 1 180 ? -16.742 -2.308 27.524 1.00 96.56 180 VAL A C 1
ATOM 1402 O O . VAL A 1 180 ? -17.122 -3.278 26.877 1.00 96.56 180 VAL A O 1
ATOM 1405 N N . ALA A 1 181 ? -16.865 -2.252 28.854 1.00 96.38 181 ALA A N 1
ATOM 1406 C CA . ALA A 1 181 ? -17.368 -3.373 29.651 1.00 96.38 181 ALA A CA 1
ATOM 1407 C C . ALA A 1 181 ? -18.835 -3.732 29.350 1.00 96.38 181 ALA A C 1
ATOM 1409 O O . ALA A 1 181 ? -19.208 -4.903 29.413 1.00 96.38 181 ALA A O 1
ATOM 1410 N N . ALA A 1 182 ? -19.669 -2.743 29.013 1.00 95.75 182 ALA A N 1
ATOM 1411 C CA . ALA A 1 182 ? -21.082 -2.945 28.692 1.00 95.75 182 ALA A CA 1
ATOM 1412 C C . ALA A 1 182 ? -21.322 -3.585 27.319 1.00 95.75 182 ALA A C 1
ATOM 1414 O O . ALA A 1 182 ? -22.444 -3.997 27.029 1.00 95.75 182 ALA A O 1
ATOM 1415 N N . GLY A 1 183 ? -20.301 -3.689 26.469 1.00 95.94 183 GLY A N 1
ATOM 1416 C CA . GLY A 1 183 ? -20.487 -4.289 25.157 1.00 95.94 183 GLY A CA 1
ATOM 1417 C C . GLY A 1 183 ? -21.000 -3.332 24.083 1.00 95.94 183 GLY A C 1
ATOM 1418 O O . GLY A 1 183 ? -21.560 -3.810 23.098 1.00 95.94 183 GLY A O 1
ATOM 1419 N N . MET A 1 184 ? -20.844 -2.020 24.287 1.00 95.44 184 MET A N 1
ATOM 1420 C CA . MET A 1 184 ? -21.477 -0.978 23.474 1.00 95.44 184 MET A CA 1
ATOM 1421 C C . MET A 1 184 ? -21.136 -1.121 21.980 1.00 95.44 184 MET A C 1
ATOM 1423 O O . MET A 1 184 ? -19.992 -1.431 21.616 1.00 95.44 184 MET A O 1
ATOM 1427 N N . ARG A 1 185 ? -22.143 -0.931 21.119 1.00 95.69 185 ARG A N 1
ATOM 1428 C CA . ARG A 1 185 ? -22.035 -1.042 19.656 1.00 95.69 185 ARG A CA 1
ATOM 1429 C C . ARG A 1 185 ? -22.246 0.308 18.977 1.00 95.69 185 ARG A C 1
ATOM 1431 O O . ARG A 1 185 ? -22.832 1.221 19.559 1.00 95.69 185 ARG A O 1
ATOM 1438 N N . LEU A 1 186 ? -21.804 0.439 17.728 1.00 92.00 186 LEU A N 1
ATOM 1439 C CA . LEU A 1 186 ? -21.932 1.683 16.958 1.00 92.00 186 LEU A CA 1
ATOM 1440 C C . LEU A 1 186 ? -23.389 2.157 16.853 1.00 92.00 186 LEU A C 1
ATOM 1442 O O . LEU A 1 186 ? -23.674 3.328 17.104 1.00 92.00 186 LEU A O 1
ATOM 1446 N N . LYS A 1 187 ? -24.325 1.242 16.583 1.00 91.56 187 LYS A N 1
ATOM 1447 C CA . LYS A 1 187 ? -25.761 1.550 16.540 1.00 91.56 187 LYS A CA 1
ATOM 1448 C C . LYS A 1 187 ? -26.291 2.087 17.872 1.00 91.56 187 LYS A C 1
ATOM 1450 O O . LYS A 1 187 ? -27.192 2.921 17.878 1.00 91.56 187 LYS A O 1
ATOM 1455 N N . ASP A 1 188 ? -25.728 1.640 18.998 1.00 91.12 188 ASP A N 1
ATOM 1456 C CA . ASP A 1 188 ? -26.145 2.090 20.325 1.00 91.12 188 ASP A CA 1
ATOM 1457 C C . ASP A 1 188 ? -25.693 3.537 20.551 1.00 91.12 188 ASP A C 1
ATOM 1459 O O . ASP A 1 188 ? -26.459 4.336 21.085 1.00 91.12 188 ASP A O 1
ATOM 1463 N N . LEU A 1 189 ? -24.486 3.903 20.092 1.00 86.25 189 LEU A N 1
ATOM 1464 C CA . LEU A 1 189 ? -24.004 5.290 20.123 1.00 86.25 189 LEU A CA 1
ATOM 1465 C C . LEU A 1 189 ? -24.857 6.199 19.230 1.00 86.25 189 LEU 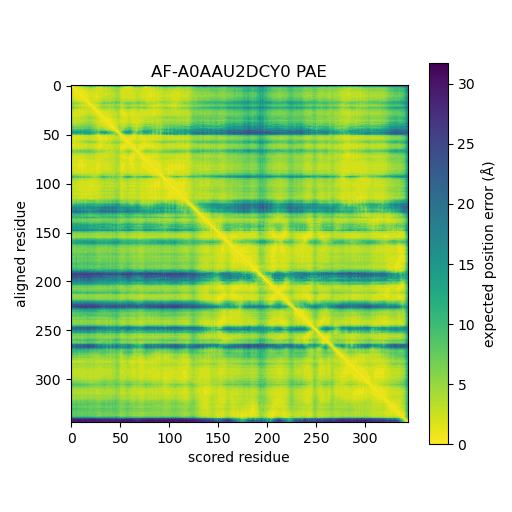A C 1
ATOM 1467 O O . LEU A 1 189 ? -25.206 7.304 19.645 1.00 86.25 189 LEU A O 1
ATOM 1471 N N . GLN A 1 190 ? -25.219 5.717 18.038 1.00 82.50 190 GLN A N 1
ATOM 1472 C CA . GLN A 1 190 ? -26.050 6.425 17.060 1.00 82.50 190 GLN A CA 1
ATOM 1473 C C . GLN A 1 190 ? -27.513 6.574 17.505 1.00 82.50 190 GLN A C 1
ATOM 1475 O O . GLN A 1 190 ? -28.195 7.500 17.073 1.00 82.50 190 GLN A O 1
ATOM 1480 N N . ALA A 1 191 ? -28.009 5.694 18.377 1.00 79.56 191 ALA A N 1
ATOM 1481 C CA . ALA A 1 191 ? -29.376 5.753 18.890 1.00 79.56 191 ALA A CA 1
ATOM 1482 C C . ALA A 1 191 ? -29.569 6.794 20.012 1.00 79.56 191 ALA A C 1
ATOM 1484 O O . ALA A 1 191 ? -30.704 7.195 20.289 1.00 79.56 191 ALA A O 1
ATOM 1485 N N . VAL A 1 192 ? -28.490 7.250 20.662 1.00 71.88 192 VAL A N 1
ATOM 1486 C CA . VAL A 1 192 ? -28.571 8.242 21.747 1.00 71.88 192 VAL A CA 1
ATOM 1487 C C . VAL A 1 192 ? -29.093 9.580 21.211 1.00 71.88 192 VAL A C 1
ATOM 1489 O O . VAL A 1 192 ? -28.586 10.111 20.226 1.00 71.88 192 VAL A O 1
ATOM 1492 N N . ASP A 1 193 ? -30.108 10.136 21.881 1.00 59.19 193 ASP A N 1
ATOM 1493 C CA . ASP A 1 193 ? -30.740 11.425 21.545 1.00 59.19 193 ASP A CA 1
ATOM 1494 C C . ASP A 1 193 ? -31.166 11.543 20.066 1.00 59.19 193 ASP A C 1
ATOM 1496 O O . ASP A 1 193 ? -30.940 12.552 19.397 1.00 59.19 193 ASP A O 1
ATOM 1500 N N . SER A 1 194 ? -31.756 10.470 19.521 1.00 63.34 194 SER A N 1
ATOM 1501 C CA . SER A 1 194 ? -32.157 10.383 18.103 1.00 63.34 194 SER A CA 1
ATOM 1502 C C . SER A 1 194 ? -31.006 10.666 17.121 1.00 63.34 194 SER A C 1
ATOM 1504 O O . SER A 1 194 ? -31.228 11.207 16.038 1.00 63.34 194 SER A O 1
ATOM 1506 N N . GLY A 1 195 ? -29.769 10.354 17.517 1.00 62.97 195 GLY A N 1
ATOM 1507 C CA . GLY A 1 195 ? -28.551 10.561 16.732 1.00 62.97 195 GLY A CA 1
ATOM 1508 C C . GLY A 1 195 ? -27.949 11.958 16.832 1.00 62.97 195 GLY A C 1
ATOM 1509 O O . GLY A 1 195 ? -26.806 12.144 16.421 1.00 62.97 195 GLY A O 1
ATOM 1510 N N . ARG A 1 196 ? -28.646 12.941 17.417 1.00 61.16 196 ARG A N 1
ATOM 1511 C CA . ARG A 1 196 ? -28.141 14.320 17.527 1.00 61.16 196 ARG A CA 1
ATOM 1512 C C . ARG A 1 196 ? -26.865 14.393 18.364 1.00 61.16 196 ARG A C 1
ATOM 1514 O O . ARG A 1 196 ? -25.879 14.976 17.929 1.00 61.16 196 ARG A O 1
ATOM 1521 N N . ALA A 1 197 ? -26.864 13.724 19.515 1.00 63.22 197 ALA A N 1
ATOM 1522 C CA . ALA A 1 197 ? -25.693 13.640 20.381 1.00 63.22 197 ALA A CA 1
ATOM 1523 C C . ALA A 1 197 ? -24.513 12.913 19.717 1.00 63.22 197 ALA A C 1
ATOM 1525 O O . ALA A 1 197 ? -23.365 13.229 20.015 1.00 63.22 197 ALA A O 1
ATOM 1526 N N . HIS A 1 198 ? -24.782 11.958 18.820 1.00 64.44 198 HIS A N 1
ATOM 1527 C CA . HIS A 1 198 ? -23.731 11.271 18.078 1.00 64.44 198 HIS A CA 1
ATOM 1528 C C . HIS A 1 198 ? -23.108 12.172 17.016 1.00 64.44 198 HIS A C 1
ATOM 1530 O O . HIS A 1 198 ? -21.892 12.292 16.991 1.00 64.44 198 HIS A O 1
ATOM 1536 N N . TRP A 1 199 ? -23.905 12.871 16.205 1.00 65.62 199 TRP A N 1
ATOM 1537 C CA . TRP A 1 199 ? -23.378 13.824 15.219 1.00 65.62 199 TRP A CA 1
ATOM 1538 C C . TRP A 1 199 ? -22.479 14.894 15.857 1.00 65.62 199 TRP A C 1
ATOM 1540 O O . TRP A 1 199 ? -21.422 15.215 15.316 1.00 65.62 199 TRP A O 1
ATOM 1550 N N . ASP A 1 200 ? -22.849 15.386 17.043 1.00 70.25 200 ASP A N 1
ATOM 1551 C CA . ASP A 1 200 ? -22.061 16.380 17.782 1.00 70.25 200 ASP A CA 1
ATOM 1552 C C . ASP A 1 200 ? -20.773 15.797 18.404 1.00 70.25 200 ASP A C 1
ATOM 1554 O O . ASP A 1 200 ? -19.830 16.539 18.676 1.00 70.25 200 ASP A O 1
ATOM 1558 N N . ARG A 1 201 ? -20.713 14.475 18.634 1.00 76.75 201 ARG A N 1
ATOM 1559 C CA . ARG A 1 201 ? -19.634 13.797 19.381 1.00 76.75 201 ARG A CA 1
ATOM 1560 C C . ARG A 1 201 ? -18.954 12.658 18.626 1.00 76.75 201 ARG A C 1
ATOM 1562 O O . ARG A 1 201 ? -18.160 11.933 19.215 1.00 76.75 201 ARG A O 1
ATOM 1569 N N . GLN A 1 202 ? -19.218 12.485 17.334 1.00 77.00 202 GLN A N 1
ATOM 1570 C CA . GLN A 1 202 ? -18.646 11.394 16.535 1.00 77.00 202 GLN A CA 1
ATOM 1571 C C . GLN A 1 202 ? -17.110 11.432 16.550 1.00 77.00 202 GLN A C 1
ATOM 1573 O O . GLN A 1 202 ? -16.453 10.395 16.613 1.00 77.00 202 GLN A O 1
ATOM 1578 N N . TRP A 1 203 ? -16.544 12.641 16.606 1.00 83.00 203 TRP A N 1
ATOM 1579 C CA . TRP A 1 203 ? -15.110 12.904 16.720 1.00 83.00 203 TRP A CA 1
ATOM 1580 C C . TRP A 1 203 ? -14.509 12.417 18.047 1.00 83.00 203 TRP A C 1
ATOM 1582 O O . TRP A 1 203 ? -13.308 12.172 18.128 1.00 83.00 203 TRP A O 1
ATOM 1592 N N . GLU A 1 204 ? -15.349 12.225 19.065 1.00 88.75 204 GLU A N 1
ATOM 1593 C CA . GLU A 1 204 ? -14.990 11.752 20.400 1.00 88.75 204 GLU A CA 1
ATOM 1594 C C . GLU A 1 204 ? -15.240 10.244 20.578 1.00 88.75 204 GLU A C 1
ATOM 1596 O O . GLU A 1 204 ? -15.579 9.799 21.675 1.00 88.75 204 GLU A O 1
ATOM 1601 N N . SER A 1 205 ? -15.163 9.448 19.511 1.00 91.38 205 SER A N 1
ATOM 1602 C CA . SER A 1 205 ? -15.480 8.019 19.567 1.00 91.38 205 SER A CA 1
ATOM 1603 C C . SER A 1 205 ? -14.510 7.152 18.773 1.00 91.38 205 SER A C 1
ATOM 1605 O O . SER A 1 205 ? -13.806 7.631 17.880 1.00 91.38 205 SER A O 1
ATOM 1607 N N . CYS A 1 206 ? -14.521 5.855 19.083 1.00 94.19 206 CYS A N 1
ATOM 1608 C CA . CYS A 1 206 ? -13.884 4.824 18.276 1.00 94.19 206 CYS A CA 1
ATOM 1609 C C . CYS A 1 206 ? -14.792 3.646 17.974 1.00 94.19 206 CYS A C 1
ATOM 1611 O O . CYS A 1 206 ? -15.704 3.334 18.739 1.00 94.19 206 CYS A O 1
ATOM 1613 N N . CYS A 1 207 ? -14.425 2.924 16.915 1.00 95.81 207 CYS A N 1
ATOM 1614 C CA . CYS A 1 207 ? -14.800 1.532 16.698 1.00 95.81 207 CYS A CA 1
ATOM 1615 C C . CYS A 1 207 ? -13.571 0.628 16.818 1.00 95.81 207 CYS A C 1
ATOM 1617 O O . CYS A 1 207 ? -12.488 0.985 16.361 1.00 95.81 207 CYS A O 1
ATOM 1619 N N . PHE A 1 208 ? -13.718 -0.557 17.399 1.00 97.06 208 PHE A N 1
ATOM 1620 C CA . PHE A 1 208 ? -12.604 -1.485 17.596 1.00 97.06 208 PHE A CA 1
ATOM 1621 C C . PHE A 1 208 ? -13.046 -2.940 17.493 1.00 97.06 208 PHE A C 1
ATOM 1623 O O . PHE A 1 208 ? -14.216 -3.272 17.665 1.00 97.06 208 PHE A O 1
ATOM 1630 N N . GLY A 1 209 ? -12.104 -3.835 17.213 1.00 97.12 209 GLY A N 1
ATOM 1631 C CA . GLY A 1 209 ? -12.404 -5.256 17.086 1.00 97.12 209 GLY A CA 1
ATOM 1632 C C . GLY A 1 209 ? -11.276 -6.036 16.437 1.00 97.12 209 GLY A C 1
ATOM 1633 O O . GLY A 1 209 ? -10.128 -5.597 16.420 1.00 97.12 209 GLY A O 1
ATOM 1634 N N . GLN A 1 210 ? -11.595 -7.217 15.915 1.00 95.69 210 GLN A N 1
ATOM 1635 C CA . GLN A 1 210 ? -10.630 -8.090 15.250 1.00 95.69 210 GLN A CA 1
ATOM 1636 C C . GLN A 1 210 ? -11.183 -8.602 13.922 1.00 95.69 210 GLN A C 1
ATOM 1638 O O . GLN A 1 210 ? -12.343 -8.996 13.840 1.00 95.69 210 GLN A O 1
ATOM 1643 N N . ALA A 1 211 ? -10.345 -8.618 12.888 1.00 94.06 211 ALA A N 1
ATOM 1644 C CA . ALA A 1 211 ? -10.656 -9.188 11.582 1.00 94.06 211 ALA A CA 1
ATOM 1645 C C . ALA A 1 211 ? -9.362 -9.510 10.818 1.00 94.06 211 ALA A C 1
ATOM 1647 O O . ALA A 1 211 ? -8.373 -8.790 10.917 1.00 94.06 211 ALA A O 1
ATOM 1648 N N . GLY A 1 212 ? -9.341 -10.615 10.064 1.00 88.25 212 GLY A N 1
ATOM 1649 C CA . GLY A 1 212 ? -8.187 -10.971 9.220 1.00 88.25 212 GLY A CA 1
ATOM 1650 C C . GLY A 1 212 ? -6.880 -11.243 9.981 1.00 88.25 212 GLY A C 1
ATOM 1651 O O . GLY A 1 212 ? -5.802 -11.098 9.419 1.00 88.25 212 GLY A O 1
ATOM 1652 N N . GLY A 1 213 ? -6.949 -11.603 11.268 1.00 91.19 213 GLY A N 1
ATOM 1653 C CA . GLY A 1 213 ? -5.760 -11.746 12.123 1.00 91.19 213 GLY A CA 1
ATOM 1654 C C . GLY A 1 213 ? -5.175 -10.415 12.615 1.00 91.19 213 GLY A C 1
ATOM 1655 O O . GLY A 1 213 ? -4.140 -10.414 13.281 1.00 91.19 213 GLY A O 1
ATOM 1656 N N . TRP A 1 214 ? -5.849 -9.301 12.326 1.00 95.81 214 TRP A N 1
ATOM 1657 C CA . TRP A 1 214 ? -5.536 -7.967 12.818 1.00 95.81 214 TRP A CA 1
ATOM 1658 C C . TRP A 1 214 ? -6.550 -7.533 13.871 1.00 95.81 214 TRP A C 1
ATOM 1660 O O . TRP A 1 214 ? -7.730 -7.871 13.805 1.00 95.81 214 TRP A O 1
ATOM 1670 N N . THR A 1 215 ? -6.085 -6.766 14.848 1.00 97.38 215 THR A N 1
ATOM 1671 C CA . THR A 1 215 ? -6.941 -5.974 15.734 1.00 97.38 215 THR A CA 1
ATOM 1672 C C . THR A 1 215 ? -7.057 -4.585 15.145 1.00 97.38 215 THR A C 1
ATOM 1674 O O . THR A 1 215 ? -6.031 -3.980 14.859 1.00 97.38 215 THR A O 1
ATOM 1677 N N . TYR A 1 216 ? -8.267 -4.090 14.929 1.00 96.62 216 TYR A N 1
ATOM 1678 C CA . TYR A 1 216 ? -8.489 -2.770 14.356 1.00 96.62 216 TYR A CA 1
ATOM 1679 C C . TYR A 1 216 ? -8.971 -1.778 15.416 1.00 96.62 216 TYR A C 1
ATOM 1681 O O . TYR A 1 216 ? -9.655 -2.154 16.371 1.00 96.62 216 TYR A O 1
ATOM 1689 N N . LEU A 1 217 ? -8.628 -0.510 15.214 1.00 96.00 217 LEU A N 1
ATOM 1690 C CA . LEU A 1 217 ? -9.130 0.643 15.948 1.00 96.00 217 LEU A CA 1
ATOM 1691 C C . LEU A 1 217 ? -9.345 1.781 14.943 1.00 96.00 217 LEU A C 1
ATOM 1693 O O . LEU A 1 217 ? -8.421 2.175 14.235 1.00 96.00 217 LEU A O 1
ATOM 1697 N N . LEU A 1 218 ? -10.569 2.286 14.863 1.00 95.06 218 LEU A N 1
ATOM 1698 C CA . LEU A 1 218 ? -10.969 3.369 13.977 1.00 95.06 218 LEU A CA 1
ATOM 1699 C C . LEU A 1 218 ? -11.386 4.562 14.824 1.00 95.06 218 LEU A C 1
ATOM 1701 O O . LEU A 1 218 ? -12.122 4.381 15.791 1.00 95.06 218 LEU A O 1
ATOM 1705 N N . TYR A 1 219 ? -10.914 5.754 14.476 1.00 92.56 219 TYR A N 1
ATOM 1706 C CA . TYR A 1 219 ? -11.210 6.984 15.210 1.00 92.56 219 TYR A CA 1
ATOM 1707 C C . TYR A 1 219 ? -10.931 8.230 14.370 1.00 92.56 219 TYR A C 1
ATOM 1709 O O . TYR A 1 219 ? -10.197 8.182 13.381 1.00 92.56 219 TYR A O 1
ATOM 1717 N N . HIS A 1 220 ? -11.494 9.364 14.782 1.00 88.31 220 HIS A N 1
ATOM 1718 C CA . HIS A 1 220 ? -11.186 10.643 14.155 1.00 88.31 220 HIS A CA 1
ATOM 1719 C C . HIS A 1 220 ? -10.006 11.355 14.809 1.00 88.31 220 HIS A C 1
ATOM 1721 O O . HIS A 1 220 ? -9.042 11.704 14.130 1.00 88.31 220 HIS A O 1
ATOM 1727 N N . ASP A 1 221 ? -10.095 11.536 16.125 1.00 84.25 221 ASP A N 1
ATOM 1728 C CA . ASP A 1 221 ? -9.082 12.173 16.954 1.00 84.25 221 ASP A CA 1
ATOM 1729 C C . ASP A 1 221 ? -8.901 11.371 18.244 1.00 84.25 221 ASP A C 1
ATOM 1731 O O . ASP A 1 221 ? -9.835 10.716 18.710 1.00 84.25 221 ASP A O 1
ATOM 1735 N N . THR A 1 222 ? -7.700 11.397 18.809 1.00 80.00 222 THR A N 1
ATOM 1736 C CA . THR A 1 222 ? -7.407 10.750 20.092 1.00 80.00 222 THR A CA 1
ATOM 1737 C C . THR A 1 222 ? -7.645 11.721 21.247 1.00 80.00 222 THR A C 1
ATOM 1739 O O . THR A 1 222 ? -7.301 12.898 21.119 1.00 80.00 222 THR A O 1
ATOM 1742 N N . PRO A 1 223 ? -8.164 11.268 22.403 1.00 79.12 223 PRO A N 1
ATOM 1743 C CA . PRO A 1 223 ? -8.324 12.145 23.554 1.00 79.12 223 PRO A CA 1
ATOM 1744 C C . PRO A 1 223 ? -6.959 12.651 24.062 1.00 79.12 223 PRO A C 1
ATOM 1746 O O . PRO A 1 223 ? -5.951 11.940 23.955 1.00 79.12 223 PRO A O 1
ATOM 1749 N N . PRO A 1 224 ? -6.894 13.857 24.658 1.00 66.31 224 PRO A N 1
ATOM 1750 C CA . PRO A 1 224 ? -5.667 14.369 25.256 1.00 66.31 224 PRO A CA 1
ATOM 1751 C C . PRO A 1 224 ? -5.066 13.379 26.258 1.00 66.31 224 PRO A C 1
ATOM 1753 O O . PRO A 1 224 ? -5.751 12.886 27.150 1.00 66.31 224 PRO A O 1
ATOM 1756 N N . GLY A 1 225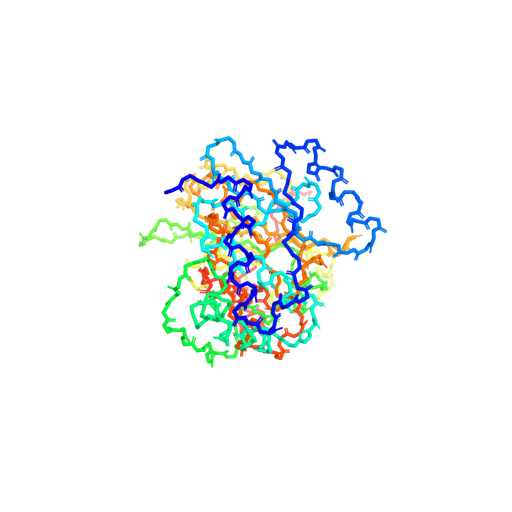 ? -3.767 13.105 26.123 1.00 63.09 225 GLY A N 1
ATOM 1757 C CA . GLY A 1 225 ? -3.072 12.170 27.006 1.00 63.09 225 GLY A CA 1
ATOM 1758 C C . GLY A 1 225 ? -3.330 10.691 26.706 1.00 63.09 225 GLY A C 1
ATOM 1759 O O . GLY A 1 225 ? -2.983 9.864 27.537 1.00 63.09 225 GLY A O 1
ATOM 1760 N N . SER A 1 226 ? -3.895 10.316 25.552 1.00 64.75 226 SER A N 1
ATOM 1761 C CA . SER A 1 226 ? -3.903 8.911 25.124 1.00 64.75 226 SER A CA 1
ATOM 1762 C C . SER A 1 226 ? -2.465 8.376 25.012 1.00 64.75 226 SER A C 1
ATOM 1764 O O . SER A 1 226 ? -1.661 8.896 24.231 1.00 64.75 226 SER A O 1
ATOM 1766 N N . PHE A 1 227 ? -2.132 7.339 25.783 1.00 61.09 227 PHE A N 1
ATOM 1767 C CA . PHE A 1 227 ? -0.773 6.798 25.898 1.00 61.09 227 PHE A CA 1
ATOM 1768 C C . PHE A 1 227 ? -0.576 5.604 24.961 1.00 61.09 227 PHE A C 1
ATOM 1770 O O . PHE A 1 227 ? -0.501 4.458 25.389 1.00 61.09 227 PHE A O 1
ATOM 1777 N N . ALA A 1 228 ? -0.493 5.866 23.661 1.00 68.81 228 ALA A N 1
ATOM 1778 C CA . ALA A 1 228 ? -0.141 4.861 22.661 1.00 68.81 228 ALA A CA 1
ATOM 1779 C C . ALA A 1 228 ? 1.360 4.946 22.318 1.00 68.81 228 ALA A C 1
ATOM 1781 O O . ALA A 1 228 ? 1.743 5.188 21.174 1.00 68.81 228 ALA A O 1
ATOM 1782 N N . ASP A 1 229 ? 2.215 4.828 23.338 1.00 77.38 229 ASP A N 1
ATOM 1783 C CA . ASP A 1 229 ? 3.669 4.849 23.176 1.00 77.38 229 ASP A CA 1
ATOM 1784 C C . ASP A 1 229 ? 4.259 3.442 22.969 1.00 77.38 229 ASP A C 1
ATOM 1786 O O . ASP A 1 229 ? 3.569 2.415 22.946 1.00 77.38 229 ASP A O 1
ATOM 1790 N N . LYS A 1 230 ? 5.576 3.394 22.755 1.00 80.06 230 LYS A N 1
ATOM 1791 C CA . LYS A 1 230 ? 6.289 2.155 22.437 1.00 80.06 230 LYS A CA 1
ATOM 1792 C C . LYS A 1 230 ? 6.205 1.146 23.583 1.00 80.06 230 LYS A C 1
ATOM 1794 O O . LYS A 1 230 ? 6.096 -0.056 23.334 1.00 80.06 230 LYS A O 1
ATOM 1799 N N . GLU A 1 231 ? 6.270 1.619 24.820 1.00 85.06 231 GLU A N 1
ATOM 1800 C CA . GLU A 1 231 ? 6.182 0.820 26.034 1.00 85.06 231 GLU A CA 1
ATOM 1801 C C . GLU A 1 231 ? 4.791 0.191 26.176 1.00 85.06 231 GLU A C 1
ATOM 1803 O O . GLU A 1 231 ? 4.681 -1.015 26.419 1.00 85.06 231 GLU A O 1
ATOM 1808 N N . ALA A 1 232 ? 3.734 0.969 25.945 1.00 85.88 232 ALA A N 1
ATOM 1809 C CA . ALA A 1 232 ? 2.363 0.483 25.957 1.00 85.88 232 ALA A CA 1
ATOM 1810 C C . ALA A 1 232 ? 2.102 -0.564 24.863 1.00 85.88 232 ALA A C 1
ATOM 1812 O O . ALA A 1 232 ? 1.496 -1.610 25.121 1.00 85.88 232 ALA A O 1
ATOM 1813 N N . TYR A 1 233 ? 2.620 -0.344 23.653 1.00 88.94 233 TYR A N 1
ATOM 1814 C CA . TYR A 1 233 ? 2.521 -1.324 22.569 1.00 88.94 233 TYR A CA 1
ATOM 1815 C C . TYR A 1 233 ? 3.263 -2.619 22.882 1.00 88.94 233 TYR A C 1
ATOM 1817 O O . TYR A 1 233 ? 2.730 -3.709 22.656 1.00 88.94 233 TYR A O 1
ATOM 1825 N N . ALA A 1 234 ? 4.460 -2.519 23.461 1.00 87.38 234 ALA A N 1
ATOM 1826 C CA . ALA A 1 234 ? 5.210 -3.684 23.909 1.00 87.38 234 ALA A CA 1
ATOM 1827 C C . ALA A 1 234 ? 4.447 -4.468 24.992 1.00 87.38 234 ALA A C 1
ATOM 1829 O O . ALA A 1 234 ? 4.434 -5.700 24.957 1.00 87.38 234 ALA A O 1
ATOM 1830 N N . ALA A 1 235 ? 3.755 -3.779 25.909 1.00 88.56 235 ALA A N 1
ATOM 1831 C CA . ALA A 1 235 ? 2.927 -4.409 26.939 1.00 88.56 235 ALA A CA 1
ATOM 1832 C C . ALA A 1 235 ? 1.722 -5.175 26.359 1.00 88.56 235 ALA A C 1
ATOM 1834 O O . ALA A 1 235 ? 1.355 -6.231 26.880 1.00 88.56 235 ALA A O 1
ATOM 1835 N N . LEU A 1 236 ? 1.145 -4.692 25.253 1.00 89.62 236 LEU A N 1
ATOM 1836 C CA . LEU A 1 236 ? 0.114 -5.403 24.484 1.00 89.62 236 LEU A CA 1
ATOM 1837 C C . LEU A 1 236 ? 0.688 -6.464 23.526 1.00 89.62 236 LEU A C 1
ATOM 1839 O O . LEU A 1 236 ? -0.069 -7.181 22.873 1.00 89.62 236 LEU A O 1
ATOM 1843 N N . GLY A 1 237 ? 2.015 -6.603 23.453 1.00 91.44 237 GLY A N 1
ATOM 1844 C CA . GLY A 1 237 ? 2.691 -7.554 22.571 1.00 91.44 237 GLY A CA 1
ATOM 1845 C C . GLY A 1 237 ? 2.579 -7.207 21.086 1.00 91.44 237 GLY A C 1
ATOM 1846 O O . GLY A 1 237 ? 2.729 -8.101 20.253 1.00 91.44 237 GLY A O 1
ATOM 1847 N N . ILE A 1 238 ? 2.305 -5.942 20.760 1.00 94.12 238 ILE A N 1
ATOM 1848 C CA . ILE A 1 238 ? 2.192 -5.447 19.388 1.00 94.12 238 ILE A CA 1
ATOM 1849 C C . ILE A 1 238 ? 3.580 -5.469 18.749 1.00 94.12 238 ILE A C 1
ATOM 1851 O O . ILE A 1 238 ? 4.528 -4.863 19.249 1.00 94.12 238 ILE A O 1
ATOM 1855 N N . THR A 1 239 ? 3.696 -6.173 17.628 1.00 93.06 239 THR A N 1
ATOM 1856 C CA . THR A 1 239 ? 4.924 -6.234 16.826 1.00 93.06 239 THR A CA 1
ATOM 1857 C C . THR A 1 239 ? 4.760 -5.532 15.494 1.00 93.06 239 THR A C 1
ATOM 1859 O O . THR A 1 239 ? 5.754 -5.140 14.894 1.00 93.06 239 THR A O 1
ATOM 1862 N N . GLU A 1 240 ? 3.532 -5.376 15.014 1.00 93.88 240 GLU A N 1
ATOM 1863 C CA . GLU A 1 240 ? 3.238 -4.762 13.729 1.00 93.88 240 GLU A CA 1
ATOM 1864 C C . GLU A 1 240 ? 2.009 -3.881 13.821 1.00 93.88 240 GLU A C 1
ATOM 1866 O O . GLU A 1 240 ? 1.040 -4.223 14.503 1.00 93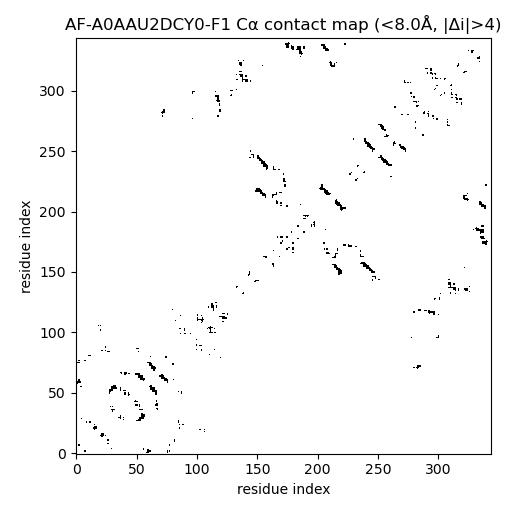.88 240 GLU A O 1
ATOM 1871 N N . SER A 1 241 ? 2.045 -2.769 13.103 1.00 93.00 241 SER A N 1
ATOM 1872 C CA . SER A 1 241 ? 0.930 -1.842 13.069 1.00 93.00 241 SER A CA 1
ATOM 1873 C C . SER A 1 241 ? 0.899 -1.048 11.774 1.00 93.00 241 SER A C 1
ATOM 1875 O O . SER A 1 241 ? 1.935 -0.589 11.293 1.00 93.00 241 SER A O 1
ATOM 1877 N N . VAL A 1 242 ? -0.296 -0.916 11.211 1.00 92.62 242 VAL A N 1
ATOM 1878 C CA . VAL A 1 242 ? -0.573 -0.199 9.968 1.00 92.62 242 VAL A CA 1
ATOM 1879 C C . VAL A 1 242 ? -1.564 0.911 10.270 1.00 92.62 242 VAL A C 1
ATOM 1881 O O . VAL A 1 242 ? -2.596 0.649 10.884 1.00 92.62 242 VAL A O 1
ATOM 1884 N N . TRP A 1 243 ? -1.283 2.123 9.807 1.00 90.81 243 TRP A N 1
ATOM 1885 C CA . TRP A 1 243 ? -2.209 3.246 9.873 1.00 90.81 243 TRP A CA 1
ATOM 1886 C C . TRP A 1 243 ? -2.532 3.750 8.483 1.00 90.81 243 TRP A C 1
ATOM 1888 O O . TRP A 1 243 ? -1.644 3.973 7.658 1.00 90.81 243 TRP A O 1
ATOM 1898 N N . LEU A 1 244 ? -3.822 3.961 8.268 1.00 89.88 244 LEU A N 1
ATOM 1899 C CA . LEU A 1 244 ? -4.367 4.697 7.147 1.00 89.88 244 LEU A CA 1
ATOM 1900 C C . LEU A 1 244 ? -5.020 5.949 7.723 1.00 89.88 244 LEU A C 1
ATOM 1902 O O . LEU A 1 244 ? -5.886 5.833 8.593 1.00 89.88 244 LEU A O 1
ATOM 1906 N N . THR A 1 245 ? -4.622 7.137 7.268 1.00 87.50 245 THR A N 1
ATOM 1907 C CA . THR A 1 245 ? -5.219 8.397 7.743 1.00 87.50 245 THR A CA 1
ATOM 1908 C C . THR A 1 245 ? -5.706 9.247 6.581 1.00 87.50 245 THR A C 1
ATOM 1910 O O . THR A 1 245 ? -4.953 9.491 5.648 1.00 87.50 245 THR A O 1
ATOM 1913 N N . ALA A 1 246 ? -6.942 9.733 6.660 1.00 85.00 246 ALA A N 1
ATOM 1914 C CA . ALA A 1 246 ? -7.593 10.616 5.703 1.00 85.00 246 ALA A CA 1
ATOM 1915 C C . ALA A 1 246 ? -7.608 12.065 6.208 1.00 85.00 246 ALA A C 1
ATOM 1917 O O . ALA A 1 246 ? -8.116 12.353 7.290 1.00 85.00 246 ALA A O 1
ATOM 1918 N N . THR A 1 247 ? -7.116 13.004 5.399 1.00 75.00 247 THR A N 1
ATOM 1919 C CA . THR A 1 247 ? -7.090 14.441 5.716 1.00 75.00 247 THR A CA 1
ATOM 1920 C C . THR A 1 247 ? -7.886 15.241 4.680 1.00 75.00 247 THR A C 1
ATOM 1922 O O . THR A 1 247 ? -7.379 15.539 3.595 1.00 75.00 247 THR A O 1
ATOM 1925 N N . SER A 1 248 ? -9.116 15.650 5.021 1.00 62.06 248 SER A N 1
ATOM 1926 C CA . SER A 1 248 ? -10.040 16.373 4.122 1.00 62.06 248 SER A CA 1
ATOM 1927 C C . SER A 1 248 ? -9.476 17.677 3.583 1.00 62.06 248 SER A C 1
ATOM 1929 O O . SER A 1 248 ? -9.623 17.954 2.397 1.00 62.06 248 SER A O 1
ATOM 1931 N N . ALA A 1 249 ? -8.770 18.454 4.410 1.00 57.50 249 ALA A N 1
ATOM 1932 C CA . ALA A 1 249 ? -8.251 19.768 4.021 1.00 57.50 249 ALA A CA 1
ATOM 1933 C C . ALA A 1 249 ? -7.279 19.734 2.825 1.00 57.50 249 ALA A C 1
ATOM 1935 O O . ALA A 1 249 ? -7.023 20.772 2.218 1.00 57.50 249 ALA A O 1
ATOM 1936 N N . LYS A 1 250 ? -6.716 18.565 2.496 1.00 58.56 250 LYS A N 1
ATOM 1937 C CA . LYS A 1 250 ? -5.763 18.400 1.389 1.00 58.56 250 LYS A CA 1
ATOM 1938 C C . LYS A 1 250 ? -6.083 17.215 0.474 1.00 58.56 250 LYS A C 1
ATOM 1940 O O . LYS A 1 250 ? -5.303 16.936 -0.426 1.00 58.56 250 LYS A O 1
ATOM 1945 N N . ALA A 1 251 ? -7.186 16.504 0.729 1.00 63.91 251 ALA A N 1
ATOM 1946 C CA . ALA A 1 251 ? -7.445 15.178 0.169 1.00 63.91 251 ALA A CA 1
ATOM 1947 C C . ALA A 1 251 ? -6.237 14.226 0.314 1.00 63.91 251 ALA A C 1
ATOM 1949 O O . ALA A 1 251 ? -6.035 13.348 -0.511 1.00 63.91 251 ALA A O 1
ATOM 1950 N N . ILE A 1 252 ? -5.407 14.400 1.346 1.00 70.69 252 ILE A N 1
ATOM 1951 C CA . ILE A 1 252 ? -4.219 13.567 1.546 1.00 70.69 252 ILE A CA 1
ATOM 1952 C C . ILE A 1 252 ? -4.623 12.341 2.344 1.00 70.69 252 ILE A C 1
ATOM 1954 O O . ILE A 1 252 ? -5.241 12.459 3.402 1.00 70.69 252 ILE A O 1
ATOM 1958 N N . TYR A 1 253 ? -4.210 11.180 1.853 1.00 75.06 253 TYR A N 1
ATOM 1959 C CA . TYR A 1 253 ? -4.363 9.919 2.554 1.00 75.06 253 TYR A CA 1
ATOM 1960 C C . TYR A 1 253 ? -2.994 9.331 2.757 1.00 75.06 253 TYR A C 1
ATOM 1962 O O . TYR A 1 253 ? -2.246 9.241 1.787 1.00 75.06 253 TYR A O 1
ATOM 1970 N N . THR A 1 254 ? -2.684 8.979 3.995 1.00 80.50 254 THR A N 1
ATOM 1971 C CA . THR A 1 254 ? -1.365 8.519 4.402 1.00 80.50 254 THR A CA 1
ATOM 1972 C C . THR A 1 254 ? -1.390 7.028 4.690 1.00 80.50 254 THR A C 1
ATOM 1974 O O . THR A 1 254 ? -2.394 6.489 5.155 1.00 80.50 254 THR A O 1
ATOM 1977 N N . PHE A 1 255 ? -0.268 6.370 4.420 1.00 86.69 255 PHE A N 1
ATOM 1978 C CA . PHE A 1 255 ? 0.020 5.012 4.861 1.00 86.69 255 PHE A CA 1
ATOM 1979 C C . PHE A 1 255 ? 1.253 5.042 5.762 1.00 86.69 255 PHE A C 1
ATOM 1981 O O . PHE A 1 255 ? 2.294 5.594 5.387 1.00 86.69 255 PHE A O 1
ATOM 1988 N N . ASP A 1 256 ? 1.134 4.450 6.944 1.00 87.38 256 ASP A N 1
ATOM 1989 C CA . ASP A 1 256 ? 2.245 4.210 7.856 1.00 87.38 256 ASP A CA 1
ATOM 1990 C C . ASP A 1 256 ? 2.286 2.733 8.226 1.00 87.38 256 ASP A C 1
ATOM 1992 O O . ASP A 1 256 ? 1.269 2.161 8.615 1.00 87.38 256 ASP A O 1
ATOM 1996 N N . TYR A 1 257 ? 3.459 2.117 8.113 1.00 89.12 257 TYR A N 1
ATOM 1997 C CA . TYR A 1 257 ? 3.654 0.726 8.479 1.00 89.12 257 TYR A CA 1
ATOM 1998 C C . TYR A 1 257 ? 4.882 0.573 9.360 1.00 89.12 257 TYR A C 1
ATOM 2000 O O . TYR A 1 257 ? 6.015 0.842 8.953 1.00 89.12 257 TYR A O 1
ATOM 2008 N N . MET A 1 258 ? 4.635 0.090 10.572 1.00 88.81 258 MET A N 1
ATOM 2009 C CA . MET A 1 258 ? 5.646 -0.189 11.573 1.00 88.81 258 MET A CA 1
ATOM 2010 C C . MET A 1 258 ? 5.744 -1.695 11.802 1.00 88.81 258 MET A C 1
ATOM 2012 O O . MET A 1 258 ? 4.738 -2.388 11.969 1.00 88.81 258 MET A O 1
ATOM 2016 N N . ARG A 1 259 ? 6.973 -2.201 11.880 1.00 89.69 259 ARG A N 1
ATOM 2017 C CA . ARG A 1 259 ? 7.289 -3.581 12.252 1.00 89.69 259 ARG A CA 1
ATOM 2018 C C . ARG A 1 259 ? 8.455 -3.575 13.235 1.00 89.69 259 ARG A C 1
ATOM 2020 O O . ARG A 1 259 ? 9.490 -2.958 13.005 1.00 89.69 259 ARG A O 1
ATOM 2027 N N . ASN A 1 260 ? 8.283 -4.256 14.363 1.00 87.56 260 ASN A N 1
ATOM 2028 C CA . ASN A 1 260 ? 9.244 -4.348 15.463 1.00 87.56 260 ASN A CA 1
ATOM 2029 C C . ASN A 1 260 ? 9.740 -2.975 15.958 1.00 87.56 260 ASN A C 1
ATOM 2031 O O . ASN A 1 260 ? 10.922 -2.785 16.248 1.00 87.56 260 ASN A O 1
ATOM 2035 N N . GLY A 1 261 ? 8.823 -2.005 16.044 1.00 82.69 261 GLY A N 1
ATOM 2036 C CA . GLY A 1 261 ? 9.110 -0.651 16.524 1.00 82.69 261 GLY A CA 1
ATOM 2037 C C . GLY A 1 261 ? 9.938 0.208 15.564 1.00 82.69 261 GLY A C 1
ATOM 2038 O O . GLY A 1 261 ? 10.507 1.208 16.000 1.00 82.69 261 GLY A O 1
ATOM 2039 N N . ARG A 1 262 ? 10.033 -0.178 14.288 1.00 86.75 262 ARG A N 1
ATOM 2040 C CA . ARG A 1 262 ? 10.688 0.590 13.222 1.00 86.75 262 ARG A CA 1
ATOM 2041 C C . ARG A 1 262 ? 9.726 0.751 12.055 1.00 86.75 262 ARG A C 1
ATOM 2043 O O . ARG A 1 262 ? 8.913 -0.140 11.812 1.00 86.75 262 ARG A O 1
ATOM 2050 N N . ARG A 1 263 ? 9.827 1.875 11.353 1.00 85.12 263 ARG A N 1
ATOM 2051 C CA . ARG A 1 263 ? 9.092 2.090 10.107 1.00 85.12 263 ARG A CA 1
ATOM 2052 C C . ARG A 1 263 ? 9.665 1.159 9.041 1.00 85.12 263 ARG A C 1
ATOM 2054 O O . ARG A 1 263 ? 10.877 0.985 8.995 1.00 85.12 263 ARG A O 1
ATOM 2061 N N . VAL A 1 264 ? 8.792 0.538 8.253 1.00 85.50 264 VAL A N 1
ATOM 2062 C CA . VAL A 1 264 ? 9.169 -0.369 7.150 1.00 85.50 264 VAL A CA 1
ATOM 2063 C C . VAL A 1 264 ? 9.518 0.415 5.877 1.00 85.50 264 VAL A C 1
ATOM 2065 O O . VAL A 1 264 ? 10.111 -0.123 4.952 1.00 85.50 264 VAL A O 1
ATOM 2068 N N . ASP A 1 265 ? 9.157 1.696 5.817 1.00 75.19 265 ASP A N 1
ATOM 2069 C CA . ASP A 1 265 ? 9.518 2.597 4.724 1.00 75.19 265 ASP A CA 1
ATOM 2070 C C . ASP A 1 265 ? 10.298 3.802 5.241 1.00 75.19 265 ASP A C 1
ATOM 2072 O O . ASP A 1 265 ? 9.810 4.534 6.102 1.00 75.19 265 ASP A O 1
ATOM 2076 N N . ASP A 1 266 ? 11.475 4.039 4.672 1.00 59.59 266 ASP A N 1
ATOM 2077 C CA . ASP A 1 266 ? 12.325 5.185 4.995 1.00 59.59 266 ASP A CA 1
ATOM 2078 C C . ASP A 1 266 ? 11.882 6.478 4.279 1.00 59.59 266 ASP A C 1
ATOM 2080 O O . ASP A 1 266 ? 12.285 7.570 4.684 1.00 59.59 266 ASP A O 1
ATOM 2084 N N . TRP A 1 267 ? 11.037 6.393 3.240 1.00 59.50 267 TRP A N 1
ATOM 2085 C CA . TRP A 1 267 ? 10.631 7.545 2.416 1.00 59.50 267 TRP A CA 1
ATOM 2086 C C . TRP A 1 267 ? 9.473 8.363 3.000 1.00 59.50 267 TRP A C 1
ATOM 2088 O O . TRP A 1 267 ? 9.208 9.477 2.544 1.00 59.50 267 TRP A O 1
ATOM 2098 N N . GLY A 1 268 ? 8.813 7.853 4.041 1.00 60.16 268 GLY A N 1
ATOM 2099 C CA . GLY A 1 268 ? 7.738 8.554 4.735 1.00 60.16 268 GLY A CA 1
ATOM 2100 C C . GLY A 1 268 ? 6.340 8.229 4.205 1.00 60.16 268 GLY A C 1
ATOM 2101 O O . GLY A 1 268 ? 6.015 7.084 3.904 1.00 60.16 268 GLY A O 1
ATOM 2102 N N . VAL A 1 269 ? 5.453 9.219 4.260 1.00 64.94 269 VAL A N 1
ATOM 2103 C CA . VAL A 1 269 ? 4.015 9.100 3.984 1.00 64.94 269 VAL A CA 1
ATOM 2104 C C . VAL A 1 269 ? 3.765 8.999 2.475 1.00 64.94 269 VAL A C 1
ATOM 2106 O O . VAL A 1 269 ? 4.144 9.902 1.734 1.00 64.94 269 VAL A O 1
ATOM 2109 N N . LEU A 1 270 ? 3.080 7.944 2.018 1.00 73.38 270 LEU A N 1
ATOM 2110 C CA . LEU A 1 270 ? 2.518 7.909 0.662 1.00 73.38 270 LEU A CA 1
ATOM 2111 C C . LEU A 1 270 ? 1.232 8.729 0.639 1.00 73.38 270 LEU A C 1
ATOM 2113 O O . LEU A 1 270 ? 0.302 8.390 1.358 1.00 73.38 270 LEU A O 1
ATOM 2117 N N . GLU A 1 271 ? 1.169 9.749 -0.212 1.00 76.56 271 GLU A N 1
ATOM 2118 C CA . GLU A 1 271 ? -0.061 10.480 -0.510 1.00 76.56 271 GLU A CA 1
ATOM 2119 C C . GLU A 1 271 ? -0.787 9.814 -1.689 1.00 76.56 271 GLU A C 1
ATOM 2121 O O . GLU A 1 271 ? -0.397 9.974 -2.848 1.00 76.56 271 GLU A O 1
ATOM 2126 N N . LEU A 1 272 ? -1.855 9.061 -1.408 1.00 77.19 272 LEU A N 1
ATOM 2127 C CA . LEU A 1 272 ? -2.550 8.260 -2.432 1.00 77.19 272 LEU A CA 1
ATOM 2128 C C . LEU A 1 272 ? -3.139 9.082 -3.589 1.00 77.19 272 LEU A C 1
ATOM 2130 O O . LEU A 1 272 ? -3.313 8.551 -4.681 1.00 77.19 272 LEU A O 1
ATOM 2134 N N . ILE A 1 273 ? -3.400 10.376 -3.399 1.00 74.88 273 ILE A N 1
ATOM 2135 C CA . ILE A 1 273 ? -3.882 11.259 -4.475 1.00 74.88 273 ILE A CA 1
ATOM 2136 C C . ILE A 1 273 ? -2.882 11.458 -5.614 1.00 74.88 273 ILE A C 1
ATOM 2138 O O . ILE A 1 273 ? -3.294 11.762 -6.729 1.00 74.88 273 ILE A O 1
ATOM 2142 N N . TRP A 1 274 ? -1.588 11.260 -5.358 1.00 75.06 274 TRP A N 1
ATOM 2143 C CA . TRP A 1 274 ? -0.533 11.367 -6.369 1.00 75.06 274 TRP A CA 1
ATOM 2144 C C . TRP A 1 274 ? -0.136 10.008 -6.947 1.00 75.06 274 TRP A C 1
ATOM 2146 O O . TRP A 1 274 ? 0.849 9.900 -7.683 1.00 75.06 274 TRP A O 1
ATOM 2156 N N . TYR A 1 275 ? -0.863 8.945 -6.598 1.00 83.12 275 TYR A N 1
ATOM 2157 C CA . TYR A 1 275 ? -0.619 7.637 -7.171 1.00 83.12 275 TYR A CA 1
ATOM 2158 C C . TYR A 1 275 ? -1.106 7.582 -8.622 1.00 83.12 275 TYR A C 1
ATOM 2160 O O . TYR A 1 275 ? -2.283 7.777 -8.922 1.00 83.12 275 TYR A O 1
ATOM 2168 N N . GLU A 1 276 ? -0.181 7.265 -9.524 1.00 83.81 276 GLU A N 1
ATOM 2169 C CA . GLU A 1 276 ? -0.474 7.038 -10.934 1.00 83.81 276 GLU A CA 1
ATOM 2170 C C . GLU A 1 276 ? -0.530 5.541 -11.231 1.00 83.81 276 GLU A C 1
ATOM 2172 O O . GLU A 1 276 ? 0.460 4.822 -11.029 1.00 83.81 276 GLU A O 1
ATOM 2177 N N . ARG A 1 277 ? -1.650 5.101 -11.816 1.00 86.62 277 ARG A N 1
ATOM 2178 C CA . ARG A 1 277 ? -1.841 3.716 -12.248 1.00 86.62 277 ARG A CA 1
ATOM 2179 C C . ARG A 1 277 ? -0.691 3.267 -13.154 1.00 86.62 277 ARG A C 1
ATOM 2181 O O . ARG A 1 277 ? -0.177 3.974 -14.026 1.00 86.62 277 ARG A O 1
ATOM 2188 N N . GLY A 1 278 ? -0.225 2.072 -12.882 1.00 86.44 278 GLY A N 1
ATOM 2189 C CA . GLY A 1 278 ? 0.895 1.397 -13.472 1.00 86.44 278 GLY A CA 1
ATOM 2190 C C . GLY A 1 278 ? 2.240 1.755 -12.870 1.00 86.44 278 GLY A C 1
ATOM 2191 O O . GLY A 1 278 ? 3.230 1.149 -13.274 1.00 86.44 278 GLY A O 1
ATOM 2192 N N . ARG A 1 279 ? 2.356 2.750 -11.981 1.00 86.56 279 ARG A N 1
ATOM 2193 C CA . ARG A 1 279 ? 3.620 3.047 -11.282 1.00 86.56 279 ARG A CA 1
ATOM 2194 C C . ARG A 1 279 ? 3.708 2.207 -10.014 1.00 86.56 279 ARG A C 1
ATOM 2196 O O . ARG A 1 279 ? 2.711 1.972 -9.344 1.00 86.56 279 ARG A O 1
ATOM 2203 N N . ALA A 1 280 ? 4.925 1.788 -9.680 1.00 89.12 280 ALA A N 1
ATOM 2204 C CA . ALA A 1 280 ? 5.214 1.283 -8.348 1.00 89.12 280 ALA A CA 1
ATOM 2205 C C . ALA A 1 280 ? 5.120 2.461 -7.356 1.00 89.12 280 ALA A C 1
ATOM 2207 O O . ALA A 1 280 ? 5.798 3.474 -7.579 1.00 89.12 280 ALA A O 1
ATOM 2208 N N . PRO A 1 281 ? 4.274 2.386 -6.312 1.00 86.25 281 PRO A N 1
ATOM 2209 C CA . PRO A 1 281 ? 4.215 3.434 -5.295 1.00 86.25 281 PRO A CA 1
ATOM 2210 C C . PRO A 1 281 ? 5.508 3.522 -4.471 1.00 86.25 281 PRO A C 1
ATOM 2212 O O . PRO A 1 281 ? 5.893 4.626 -4.090 1.00 86.25 281 PRO A O 1
ATOM 2215 N N . TYR A 1 282 ? 6.205 2.397 -4.281 1.00 88.25 282 TYR A N 1
ATOM 2216 C CA . TYR A 1 282 ? 7.400 2.269 -3.444 1.00 88.25 282 TYR A CA 1
ATOM 2217 C C . TYR A 1 282 ? 8.652 1.898 -4.234 1.00 88.25 282 TYR A C 1
ATOM 2219 O O . TYR A 1 282 ? 8.574 1.398 -5.361 1.00 88.25 282 TYR A O 1
ATOM 2227 N N . LEU A 1 283 ? 9.817 2.074 -3.602 1.00 89.50 283 LEU A N 1
ATOM 2228 C CA . LEU A 1 283 ? 11.105 1.627 -4.130 1.00 89.50 283 LEU A CA 1
ATOM 2229 C C . LEU A 1 283 ? 11.054 0.134 -4.491 1.00 89.50 283 LEU A C 1
ATOM 2231 O O . LEU A 1 283 ? 10.798 -0.720 -3.637 1.00 89.50 283 LEU A O 1
ATOM 2235 N N . ARG A 1 284 ? 11.312 -0.194 -5.759 1.00 90.38 284 ARG A N 1
ATOM 2236 C CA . ARG A 1 284 ? 11.316 -1.587 -6.219 1.00 90.38 284 ARG A CA 1
ATOM 2237 C C . ARG A 1 284 ? 12.524 -2.335 -5.673 1.00 90.38 284 ARG A C 1
ATOM 2239 O O . ARG A 1 284 ? 13.649 -1.848 -5.759 1.00 90.38 284 ARG A O 1
ATOM 2246 N N . GLY A 1 285 ? 12.272 -3.523 -5.129 1.00 86.69 285 GLY A N 1
ATOM 2247 C CA . GLY A 1 285 ? 13.263 -4.303 -4.379 1.00 86.69 285 GLY A CA 1
ATOM 2248 C C . GLY A 1 285 ? 13.488 -3.837 -2.932 1.00 86.69 285 GLY A C 1
ATOM 2249 O O . GLY A 1 285 ? 14.312 -4.431 -2.240 1.00 86.69 285 GLY A O 1
ATOM 2250 N N . GLY A 1 286 ? 12.769 -2.808 -2.466 1.00 88.50 286 GLY A N 1
ATOM 2251 C CA . GLY A 1 286 ? 12.758 -2.383 -1.064 1.00 88.50 286 GLY A CA 1
ATOM 2252 C C . GLY A 1 286 ? 11.832 -3.227 -0.178 1.00 88.50 286 GLY A C 1
ATOM 2253 O O . GLY A 1 286 ? 11.182 -4.167 -0.640 1.00 88.50 286 GLY A O 1
ATOM 2254 N N . GLU A 1 287 ? 11.723 -2.870 1.105 1.00 89.00 287 GLU A N 1
ATOM 2255 C CA . GLU A 1 287 ? 10.917 -3.629 2.079 1.00 89.00 287 GLU A CA 1
ATOM 2256 C C . GLU A 1 287 ? 9.411 -3.634 1.762 1.00 89.00 287 GLU A C 1
ATOM 2258 O O . GLU A 1 287 ? 8.726 -4.597 2.100 1.00 89.00 287 GLU A O 1
ATOM 2263 N N . LEU A 1 288 ? 8.904 -2.607 1.067 1.00 89.75 288 LEU A N 1
ATOM 2264 C CA . LEU A 1 288 ? 7.513 -2.514 0.603 1.00 89.75 288 LEU A CA 1
ATOM 2265 C C . LEU A 1 288 ? 7.287 -3.046 -0.823 1.00 89.75 288 LEU A C 1
ATOM 2267 O O . LEU A 1 288 ? 6.204 -2.874 -1.384 1.00 89.75 288 LEU A O 1
ATOM 2271 N N . ASP A 1 289 ? 8.259 -3.736 -1.431 1.00 89.56 289 ASP A N 1
ATOM 2272 C CA . ASP A 1 289 ? 8.089 -4.280 -2.788 1.00 89.56 289 ASP A CA 1
ATOM 2273 C C . ASP A 1 289 ? 6.942 -5.299 -2.875 1.00 89.56 289 ASP A C 1
ATOM 2275 O O . ASP A 1 289 ? 6.289 -5.416 -3.910 1.00 89.56 289 ASP A O 1
ATOM 2279 N N . PHE A 1 290 ? 6.628 -5.993 -1.778 1.00 91.19 290 PHE A N 1
ATOM 2280 C CA . PHE A 1 290 ? 5.460 -6.874 -1.718 1.00 91.19 290 PHE A CA 1
ATOM 2281 C C . PHE A 1 290 ? 4.149 -6.117 -2.011 1.00 91.19 290 PHE A C 1
ATOM 2283 O O . PHE A 1 290 ? 3.241 -6.678 -2.621 1.00 91.19 290 PHE A O 1
ATOM 2290 N N . LEU A 1 291 ? 4.065 -4.836 -1.634 1.00 91.12 291 LEU A N 1
ATOM 2291 C CA . LEU A 1 291 ? 2.898 -3.994 -1.870 1.00 91.12 291 LEU A CA 1
ATOM 2292 C C . LEU A 1 291 ? 2.881 -3.458 -3.305 1.00 91.12 291 LEU A C 1
ATOM 2294 O O . LEU A 1 291 ? 1.823 -3.433 -3.922 1.00 91.12 291 LEU A O 1
ATOM 2298 N N . ASN A 1 292 ? 4.044 -3.145 -3.894 1.00 91.31 292 ASN A N 1
ATOM 2299 C CA . ASN A 1 292 ? 4.143 -2.857 -5.335 1.00 91.31 292 ASN A CA 1
ATOM 2300 C C . ASN A 1 292 ? 3.574 -4.007 -6.180 1.00 91.31 292 ASN A C 1
ATOM 2302 O O . ASN A 1 292 ? 2.864 -3.773 -7.159 1.00 91.31 292 ASN A O 1
ATOM 2306 N N . ARG A 1 293 ? 3.885 -5.251 -5.793 1.00 92.25 293 ARG A N 1
ATOM 2307 C CA . ARG A 1 293 ? 3.377 -6.460 -6.453 1.00 92.25 293 ARG A CA 1
ATOM 2308 C C . ARG A 1 293 ? 1.868 -6.578 -6.304 1.00 92.25 293 ARG A C 1
ATOM 2310 O O . ARG A 1 293 ? 1.185 -6.724 -7.310 1.00 92.25 293 ARG A O 1
ATOM 2317 N N . ALA A 1 294 ? 1.350 -6.455 -5.082 1.00 92.56 294 ALA A N 1
ATOM 2318 C CA . ALA A 1 294 ? -0.088 -6.524 -4.829 1.00 92.56 294 ALA A CA 1
ATOM 2319 C C . ALA A 1 294 ? -0.864 -5.437 -5.587 1.00 92.56 294 ALA A C 1
ATOM 2321 O O . ALA A 1 294 ? -1.866 -5.740 -6.222 1.00 92.56 294 ALA A O 1
ATOM 2322 N N . VAL A 1 295 ? -0.357 -4.199 -5.617 1.00 93.00 295 VAL A N 1
ATOM 2323 C CA . VAL A 1 295 ? -0.963 -3.107 -6.392 1.00 93.00 295 VAL A CA 1
ATOM 2324 C C . VAL A 1 295 ? -0.970 -3.440 -7.881 1.00 93.00 295 VAL A C 1
ATOM 2326 O O . VAL A 1 295 ? -2.014 -3.358 -8.514 1.00 93.00 295 VAL A O 1
ATOM 2329 N N . ARG A 1 296 ? 0.152 -3.895 -8.450 1.00 93.31 296 ARG A N 1
ATOM 2330 C CA . ARG A 1 296 ? 0.188 -4.304 -9.862 1.00 93.31 296 ARG A CA 1
ATOM 2331 C C . ARG A 1 296 ? -0.814 -5.417 -10.176 1.00 93.31 296 ARG A C 1
ATOM 2333 O O . ARG A 1 296 ? -1.404 -5.409 -11.252 1.00 93.31 296 ARG A O 1
ATOM 2340 N N . ARG A 1 297 ? -0.970 -6.390 -9.276 1.00 92.50 297 ARG A N 1
ATOM 2341 C CA . ARG A 1 297 ? -1.950 -7.468 -9.445 1.00 92.50 297 ARG A CA 1
ATOM 2342 C C . ARG A 1 297 ? -3.365 -6.934 -9.423 1.00 92.50 297 ARG A C 1
ATOM 2344 O O . ARG A 1 297 ? -4.091 -7.186 -10.374 1.00 92.50 297 ARG A O 1
ATOM 2351 N N . ALA A 1 298 ? -3.694 -6.109 -8.437 1.00 92.62 298 ALA A N 1
ATOM 2352 C CA . ALA A 1 298 ? -4.974 -5.422 -8.366 1.00 92.62 298 ALA A CA 1
ATOM 2353 C C . ALA A 1 298 ? -5.282 -4.649 -9.661 1.00 92.62 298 ALA A C 1
ATOM 2355 O O . ALA A 1 298 ? -6.406 -4.664 -10.144 1.00 92.62 298 ALA A O 1
ATOM 2356 N N . GLU A 1 299 ? -4.283 -4.005 -10.268 1.00 93.50 299 GLU A N 1
ATOM 2357 C CA . GLU A 1 299 ? -4.499 -3.215 -11.479 1.00 93.50 299 GLU A CA 1
ATOM 2358 C C . GLU A 1 299 ? -4.898 -4.026 -12.710 1.00 93.50 299 GLU A C 1
ATOM 2360 O O . GLU A 1 299 ? -5.641 -3.493 -13.537 1.00 93.50 299 GLU A O 1
ATOM 2365 N N . LEU A 1 300 ? -4.352 -5.239 -12.831 1.00 92.06 300 LEU A N 1
ATOM 2366 C CA . LEU A 1 300 ? -4.542 -6.152 -13.962 1.00 92.06 300 LEU A CA 1
ATOM 2367 C C . LEU A 1 300 ? -5.729 -7.095 -13.739 1.00 92.06 300 LEU A C 1
ATOM 2369 O O . LEU A 1 300 ? -6.454 -7.412 -14.675 1.00 92.06 300 LEU A O 1
ATOM 2373 N N . ASP A 1 301 ? -5.914 -7.556 -12.503 1.00 91.44 301 ASP A N 1
ATOM 2374 C CA . ASP A 1 301 ? -6.960 -8.518 -12.150 1.00 91.44 301 ASP A CA 1
ATOM 2375 C C . ASP A 1 301 ? -8.308 -7.824 -11.922 1.00 91.44 301 ASP A C 1
ATOM 2377 O O . ASP A 1 301 ? -9.349 -8.425 -12.178 1.00 91.44 301 ASP A O 1
ATOM 2381 N N . HIS A 1 302 ? -8.281 -6.546 -11.522 1.00 91.12 302 HIS A N 1
ATOM 2382 C CA . HIS A 1 302 ? -9.463 -5.725 -11.264 1.00 91.12 302 HIS A CA 1
ATOM 2383 C C . HIS A 1 302 ? -9.437 -4.405 -12.060 1.00 91.12 302 HIS A C 1
ATOM 2385 O O . HIS A 1 302 ? -9.313 -3.308 -11.488 1.00 91.12 302 HIS A O 1
ATOM 2391 N N . PRO A 1 303 ? -9.536 -4.458 -13.405 1.00 89.00 303 PRO A N 1
ATOM 2392 C CA . PRO A 1 303 ? -9.603 -3.260 -14.243 1.00 89.00 303 PRO A CA 1
ATOM 2393 C C . PRO A 1 303 ? -10.821 -2.372 -13.924 1.00 89.00 303 PRO A C 1
ATOM 2395 O O . PRO A 1 303 ? -10.782 -1.167 -14.175 1.00 89.00 303 PRO A O 1
ATOM 2398 N N . GLU A 1 304 ? -11.878 -2.933 -13.330 1.00 88.75 304 GLU A N 1
ATOM 2399 C CA . GLU A 1 304 ? -13.068 -2.221 -12.859 1.00 88.75 304 GLU A CA 1
ATOM 2400 C C . GLU A 1 304 ? -12.799 -1.261 -11.687 1.00 88.75 304 GLU A C 1
ATOM 2402 O O . GLU A 1 304 ? -13.514 -0.265 -11.544 1.00 88.75 304 GLU A O 1
ATOM 2407 N N . LEU A 1 305 ? -11.754 -1.499 -10.881 1.00 88.56 305 LEU A N 1
ATOM 2408 C CA . LEU A 1 305 ? -11.373 -0.629 -9.763 1.00 88.56 305 LEU A CA 1
ATOM 2409 C C . LEU A 1 305 ? -10.686 0.640 -10.265 1.00 88.56 305 LEU A C 1
ATOM 2411 O O . LEU A 1 305 ? -9.465 0.779 -10.212 1.00 88.56 305 LEU A O 1
ATOM 2415 N N . THR A 1 306 ? -11.461 1.584 -10.783 1.00 85.19 306 THR A N 1
ATOM 2416 C CA . THR A 1 306 ? -10.941 2.868 -11.286 1.00 85.19 306 THR A CA 1
ATOM 2417 C C . THR A 1 306 ? -10.527 3.836 -10.174 1.00 85.19 306 THR A C 1
ATOM 2419 O O . THR A 1 306 ? -9.718 4.734 -10.412 1.00 85.19 306 THR A O 1
ATOM 2422 N N . SER A 1 307 ? -11.037 3.647 -8.953 1.00 86.62 307 SER A N 1
ATOM 2423 C CA . SER A 1 307 ? -10.645 4.427 -7.782 1.00 86.62 307 SER A CA 1
ATOM 2424 C C . SER A 1 307 ? -9.292 3.957 -7.256 1.00 86.62 307 SER A C 1
ATOM 2426 O O . SER A 1 307 ? -9.132 2.818 -6.820 1.00 86.62 307 SER A O 1
ATOM 2428 N N . THR A 1 308 ? -8.322 4.870 -7.219 1.00 86.06 308 THR A N 1
ATOM 2429 C CA . THR A 1 308 ? -7.000 4.632 -6.624 1.00 86.06 308 THR A CA 1
ATOM 2430 C C . THR A 1 308 ? -7.081 4.133 -5.180 1.00 86.06 308 THR A C 1
ATOM 2432 O O . THR A 1 308 ? -6.272 3.306 -4.767 1.00 86.06 308 THR A O 1
ATOM 2435 N N . PHE A 1 309 ? -8.063 4.605 -4.409 1.00 86.88 309 PHE A N 1
ATOM 2436 C CA . PHE A 1 309 ? -8.242 4.195 -3.017 1.00 86.88 309 PHE A CA 1
ATOM 2437 C C . PHE A 1 309 ? -8.733 2.756 -2.909 1.00 86.88 309 PHE A C 1
ATOM 2439 O O . PHE A 1 309 ? -8.166 1.986 -2.143 1.00 86.88 309 PHE A O 1
ATOM 2446 N N . GLU A 1 310 ? -9.740 2.380 -3.701 1.00 91.12 310 GLU A N 1
ATOM 2447 C CA . GLU A 1 310 ? -10.272 1.011 -3.721 1.00 91.12 310 GLU A CA 1
ATOM 2448 C C . GLU A 1 310 ? -9.187 0.023 -4.149 1.00 91.12 310 GLU A C 1
ATOM 2450 O O . GLU A 1 310 ? -8.956 -0.977 -3.473 1.00 91.12 310 GLU A O 1
ATOM 2455 N N . LEU A 1 311 ? -8.459 0.362 -5.218 1.00 91.12 311 LEU A N 1
ATOM 2456 C CA . LEU A 1 311 ? -7.321 -0.404 -5.713 1.00 91.12 311 LEU A CA 1
ATOM 2457 C C . LEU A 1 311 ? -6.269 -0.620 -4.617 1.00 91.12 311 LEU A C 1
ATOM 2459 O O . LEU A 1 311 ? -5.809 -1.738 -4.387 1.00 91.12 311 LEU A O 1
ATOM 2463 N N . TYR A 1 312 ? -5.890 0.455 -3.927 1.00 90.50 312 TYR A N 1
ATOM 2464 C CA . TYR A 1 312 ? -4.861 0.402 -2.899 1.00 90.50 312 TYR A CA 1
ATOM 2465 C C . TYR A 1 312 ? -5.320 -0.372 -1.655 1.00 90.50 312 TYR A C 1
ATOM 2467 O O . TYR A 1 312 ? -4.557 -1.153 -1.091 1.00 90.50 312 TYR A O 1
ATOM 2475 N N . PHE A 1 313 ? -6.578 -0.212 -1.247 1.00 92.19 313 PHE A N 1
ATOM 2476 C CA . PHE A 1 313 ? -7.166 -0.938 -0.120 1.00 92.19 313 PHE A CA 1
ATOM 2477 C C . PHE A 1 313 ? -7.281 -2.434 -0.413 1.00 92.19 313 PHE A C 1
ATOM 2479 O O . PHE A 1 313 ? -6.970 -3.250 0.454 1.00 92.19 313 PHE A O 1
ATOM 2486 N N . HIS A 1 314 ? -7.649 -2.797 -1.642 1.00 93.62 314 HIS A N 1
ATOM 2487 C CA . HIS A 1 314 ? -7.620 -4.183 -2.092 1.00 93.62 314 HIS A CA 1
ATOM 2488 C C . HIS A 1 314 ? -6.192 -4.754 -2.051 1.00 93.62 314 HIS A C 1
ATOM 2490 O O . HIS A 1 314 ? -5.968 -5.817 -1.474 1.00 93.62 314 HIS A O 1
ATOM 2496 N N . ALA A 1 315 ? -5.199 -4.008 -2.547 1.00 92.81 315 ALA A N 1
ATOM 2497 C CA . ALA A 1 315 ? -3.801 -4.429 -2.486 1.00 92.81 315 ALA A CA 1
ATOM 2498 C C . ALA A 1 315 ? -3.289 -4.612 -1.043 1.00 92.81 315 ALA A C 1
ATOM 2500 O O . ALA A 1 315 ? -2.496 -5.519 -0.780 1.00 92.81 315 ALA A O 1
ATOM 2501 N N . LEU A 1 316 ? -3.737 -3.786 -0.092 1.00 92.94 316 LEU A N 1
ATOM 2502 C CA . LEU A 1 316 ? -3.422 -3.942 1.332 1.00 92.94 316 LEU A CA 1
ATOM 2503 C C . LEU A 1 316 ? -4.076 -5.185 1.947 1.00 92.94 316 LEU A C 1
ATOM 2505 O O . LEU A 1 316 ? -3.436 -5.870 2.749 1.00 92.94 316 LEU A O 1
ATOM 2509 N N . GLU A 1 317 ? -5.320 -5.500 1.582 1.00 93.19 317 GLU A N 1
ATOM 2510 C CA . GLU A 1 317 ? -5.937 -6.763 1.992 1.00 93.19 317 GLU A CA 1
ATOM 2511 C C . GLU A 1 317 ? -5.124 -7.950 1.472 1.00 93.19 317 GLU A C 1
ATOM 2513 O O . GLU A 1 317 ? -4.759 -8.825 2.254 1.00 93.19 317 GLU A O 1
ATOM 2518 N N . ASP A 1 318 ? -4.807 -7.979 0.182 1.00 91.75 318 ASP A N 1
ATOM 2519 C CA . ASP A 1 318 ? -4.147 -9.137 -0.421 1.00 91.75 318 ASP A CA 1
ATOM 2520 C C . ASP A 1 318 ? -2.714 -9.324 0.088 1.00 91.75 318 ASP A C 1
ATOM 2522 O O . ASP A 1 318 ? -2.259 -10.450 0.298 1.00 91.75 318 ASP A O 1
ATOM 2526 N N . SER A 1 319 ? -2.000 -8.226 0.338 1.00 91.94 319 SER A N 1
ATOM 2527 C CA . SER A 1 319 ? -0.612 -8.282 0.802 1.00 91.94 319 SER A CA 1
ATOM 2528 C C . SER A 1 319 ? -0.448 -8.491 2.307 1.00 91.94 319 SER A C 1
ATOM 2530 O O . SER A 1 319 ? 0.487 -9.175 2.731 1.00 91.94 319 SER A O 1
ATOM 2532 N N . LEU A 1 320 ? -1.303 -7.878 3.128 1.00 92.12 320 LEU A N 1
ATOM 2533 C CA . LEU A 1 320 ? -1.151 -7.855 4.587 1.00 92.12 320 LEU A CA 1
ATOM 2534 C C . LEU A 1 320 ? -2.275 -8.592 5.320 1.00 92.12 320 LEU A C 1
ATOM 2536 O O . LEU A 1 320 ? -2.136 -8.869 6.515 1.00 92.12 320 LEU A O 1
ATOM 2540 N N . GLY A 1 321 ? -3.369 -8.930 4.638 1.00 92.31 321 GLY A N 1
ATOM 2541 C CA . GLY A 1 321 ? -4.560 -9.534 5.232 1.00 92.31 321 GLY A CA 1
ATOM 2542 C C . GLY A 1 321 ? -5.431 -8.539 5.999 1.00 92.31 321 GLY A C 1
ATOM 2543 O O . GLY A 1 321 ? -6.201 -8.965 6.860 1.00 92.31 321 GLY A O 1
ATOM 2544 N N . LEU A 1 322 ? -5.287 -7.228 5.751 1.00 93.56 322 LEU A N 1
ATOM 2545 C CA . LEU A 1 322 ? -6.096 -6.209 6.429 1.00 93.56 322 LEU A CA 1
ATOM 2546 C C . LEU A 1 322 ? -7.574 -6.403 6.090 1.00 93.56 322 LEU A C 1
ATOM 2548 O O . LEU A 1 322 ? -7.933 -6.529 4.923 1.00 93.56 322 LEU A O 1
ATOM 2552 N N . ARG A 1 323 ? -8.435 -6.422 7.111 1.00 92.31 323 ARG A N 1
ATOM 2553 C CA . ARG A 1 323 ? -9.879 -6.625 6.949 1.00 92.31 323 ARG A CA 1
ATOM 2554 C C . ARG A 1 323 ? -10.675 -5.825 7.964 1.00 92.31 323 ARG A C 1
ATOM 2556 O O . ARG A 1 323 ? -10.209 -5.581 9.073 1.00 92.31 323 ARG A O 1
ATOM 2563 N N . LEU A 1 324 ? -11.911 -5.507 7.591 1.00 92.81 324 LEU A N 1
ATOM 2564 C CA . LEU A 1 324 ? -12.946 -4.963 8.468 1.00 92.81 324 LEU A CA 1
ATOM 2565 C C . LEU A 1 324 ? -14.244 -5.767 8.276 1.00 92.81 324 LEU A C 1
ATOM 2567 O O . LEU A 1 324 ? -14.533 -6.172 7.147 1.00 92.81 324 LEU A O 1
ATOM 2571 N N . PRO A 1 325 ? -15.032 -6.021 9.338 1.00 92.25 325 PRO A N 1
ATOM 2572 C CA . PRO A 1 325 ? -16.280 -6.774 9.235 1.00 92.25 325 PRO A CA 1
ATOM 2573 C C . PRO A 1 325 ? -17.383 -5.928 8.578 1.00 92.25 325 PRO A C 1
ATOM 2575 O O . PRO A 1 325 ? -18.129 -5.224 9.252 1.00 92.25 325 PRO A O 1
ATOM 2578 N N . ARG A 1 326 ? -17.485 -5.985 7.242 1.00 90.88 326 ARG A N 1
ATOM 2579 C CA . ARG A 1 326 ? -18.430 -5.179 6.442 1.00 90.88 326 ARG A CA 1
ATOM 2580 C C . ARG A 1 326 ? -19.877 -5.264 6.941 1.00 90.88 326 ARG A C 1
ATOM 2582 O O . ARG A 1 326 ? -20.529 -4.233 7.058 1.00 90.88 326 ARG A O 1
ATOM 2589 N N . GLY A 1 327 ? -20.363 -6.478 7.218 1.00 91.19 327 GLY A N 1
ATOM 2590 C CA . GLY A 1 327 ? -21.725 -6.709 7.718 1.00 91.19 327 GLY A CA 1
ATOM 2591 C C . GLY A 1 327 ? -21.970 -5.996 9.046 1.00 91.19 327 GLY A C 1
ATOM 2592 O O . GLY A 1 327 ? -22.897 -5.202 9.150 1.00 91.19 327 GLY A O 1
ATOM 2593 N N . ASP A 1 328 ? -21.064 -6.176 10.008 1.00 92.75 328 ASP A N 1
ATOM 2594 C CA . ASP A 1 328 ? -21.164 -5.536 11.321 1.00 92.75 328 ASP A CA 1
ATOM 2595 C C . ASP A 1 328 ? -21.110 -4.006 11.220 1.00 92.75 328 ASP A C 1
ATOM 2597 O O . ASP A 1 328 ? -21.785 -3.321 11.980 1.00 92.75 328 ASP A O 1
ATOM 2601 N N . PHE A 1 329 ? -20.325 -3.443 10.295 1.00 90.69 329 PHE A N 1
ATOM 2602 C CA . PHE A 1 329 ? -20.324 -1.995 10.061 1.00 90.69 329 PHE A CA 1
ATOM 2603 C C . PHE A 1 329 ? -21.651 -1.521 9.462 1.00 90.69 329 PHE A C 1
ATOM 2605 O O . PHE A 1 329 ? -22.203 -0.527 9.928 1.00 90.69 329 PHE A O 1
ATOM 2612 N N . ALA A 1 330 ? -22.187 -2.243 8.475 1.00 89.62 330 ALA A N 1
ATOM 2613 C CA . ALA A 1 330 ? -23.461 -1.909 7.841 1.00 89.62 330 ALA A CA 1
ATOM 2614 C C . ALA A 1 330 ? -24.650 -1.993 8.816 1.00 89.62 330 ALA A C 1
ATOM 2616 O O . ALA A 1 330 ? -25.584 -1.201 8.722 1.00 89.62 330 ALA A O 1
ATOM 2617 N N . GLU A 1 331 ? -24.607 -2.932 9.762 1.00 92.31 331 GLU A N 1
ATOM 2618 C CA . GLU A 1 331 ? -25.637 -3.129 10.790 1.00 92.31 331 GLU A CA 1
ATOM 2619 C C . GLU A 1 331 ? -25.368 -2.321 12.078 1.00 92.31 331 GLU A C 1
ATOM 2621 O O . GLU A 1 331 ? -26.191 -2.306 12.996 1.00 92.31 331 GLU A O 1
ATOM 2626 N N . GLY A 1 332 ? -24.220 -1.638 12.163 1.00 92.12 332 GLY A N 1
ATOM 2627 C CA . GLY A 1 332 ? -23.777 -0.913 13.356 1.00 92.12 332 GLY A CA 1
ATOM 2628 C C . GLY A 1 332 ? -23.489 -1.819 14.562 1.00 92.12 332 GLY A C 1
ATOM 2629 O O . GLY A 1 332 ? -23.552 -1.370 15.705 1.00 92.12 332 GLY A O 1
ATOM 2630 N N . GLU A 1 333 ? -23.185 -3.094 14.327 1.00 96.06 333 GLU A N 1
ATOM 2631 C CA . GLU A 1 333 ? -22.905 -4.105 15.352 1.00 96.06 333 GLU A CA 1
ATOM 2632 C C . GLU A 1 333 ? -21.451 -4.099 15.839 1.00 96.06 333 GLU A C 1
ATOM 2634 O O . GLU A 1 333 ? -21.135 -4.729 16.854 1.00 96.06 333 GLU A O 1
ATOM 2639 N N . VAL A 1 334 ? -20.568 -3.372 15.149 1.00 95.38 334 VAL A N 1
ATOM 2640 C CA . VAL A 1 334 ? -19.176 -3.200 15.576 1.00 95.38 334 VAL A CA 1
ATOM 2641 C C . VAL A 1 334 ? -19.097 -2.582 16.965 1.00 95.38 334 VAL A C 1
ATOM 2643 O O . VAL A 1 334 ? -19.888 -1.707 17.328 1.00 95.38 334 VAL A O 1
ATOM 2646 N N . ARG A 1 335 ? -18.119 -3.037 17.751 1.00 97.62 335 ARG A N 1
ATOM 2647 C CA . ARG A 1 335 ? -17.882 -2.504 19.092 1.00 97.62 335 ARG A CA 1
ATOM 2648 C C . ARG A 1 335 ? -17.401 -1.072 18.986 1.00 97.62 335 ARG A C 1
ATOM 2650 O O . ARG A 1 335 ? -16.499 -0.777 18.203 1.00 97.62 335 ARG A O 1
ATOM 2657 N N . ALA A 1 336 ? -18.007 -0.208 19.786 1.00 95.50 336 ALA A N 1
ATOM 2658 C CA . ALA A 1 336 ? -17.734 1.211 19.762 1.00 95.50 336 ALA A CA 1
ATOM 2659 C C . ALA A 1 336 ? -17.826 1.807 21.164 1.00 95.50 336 ALA A C 1
ATOM 2661 O O . ALA A 1 336 ? -18.546 1.298 22.020 1.00 95.50 336 ALA A O 1
ATOM 2662 N N . ALA A 1 337 ? -17.100 2.891 21.400 1.00 94.69 337 ALA A N 1
ATOM 2663 C CA . ALA A 1 337 ? -17.173 3.639 22.647 1.00 94.69 337 ALA A CA 1
ATOM 2664 C C . ALA A 1 337 ? -16.831 5.109 22.402 1.00 94.69 337 ALA A C 1
ATOM 2666 O O . ALA A 1 337 ? -16.005 5.424 21.542 1.00 94.69 337 ALA A O 1
ATOM 2667 N N . TYR A 1 338 ? -17.428 6.001 23.190 1.00 92.62 338 TYR A N 1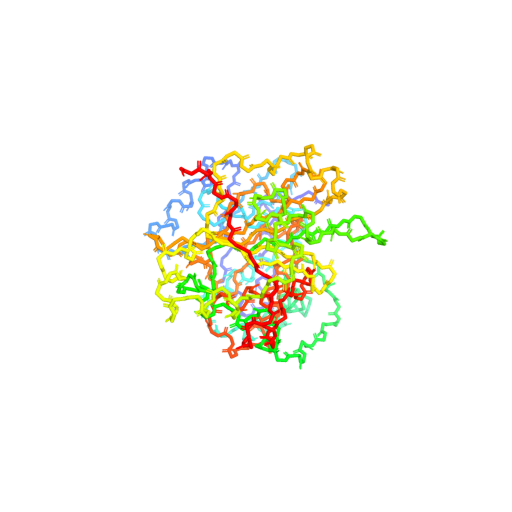
ATOM 2668 C CA . TYR A 1 338 ? -16.905 7.354 23.343 1.00 92.62 338 TYR A CA 1
ATOM 2669 C C . TYR A 1 338 ? -15.591 7.335 24.131 1.00 92.62 338 TYR A C 1
ATOM 2671 O O . TYR A 1 338 ? -15.313 6.411 24.904 1.00 92.62 338 TYR A O 1
ATOM 2679 N N . TRP A 1 339 ? -14.802 8.390 23.975 1.00 91.75 339 TRP A N 1
ATOM 2680 C CA . TRP A 1 339 ? -13.686 8.674 24.863 1.00 91.75 339 TRP A CA 1
ATOM 2681 C C . TRP A 1 339 ? -14.173 8.916 26.286 1.00 91.75 339 TRP A C 1
ATOM 2683 O O . TRP A 1 339 ? -15.236 9.504 26.513 1.00 91.75 339 TRP A O 1
ATOM 2693 N N . ALA A 1 340 ? -13.371 8.484 27.255 1.00 86.94 340 ALA A N 1
ATOM 2694 C CA . ALA A 1 340 ? -13.553 8.869 28.640 1.00 86.94 340 ALA A CA 1
ATOM 2695 C C . ALA A 1 340 ? -13.396 10.396 28.736 1.00 86.94 340 ALA A C 1
ATOM 2697 O O . ALA A 1 340 ? -12.309 10.935 28.535 1.00 86.94 340 ALA A O 1
ATOM 2698 N N . GLY A 1 341 ? -14.494 11.107 28.995 1.00 70.56 341 GLY A N 1
ATOM 2699 C CA . GLY A 1 341 ? -14.439 12.545 29.240 1.00 70.56 341 GLY A CA 1
ATOM 2700 C C . GLY A 1 341 ? -13.763 12.854 30.576 1.00 70.56 341 GLY A C 1
ATOM 2701 O O . GLY A 1 341 ? -13.788 12.038 31.500 1.00 70.56 341 GLY A O 1
ATOM 2702 N N . GLU A 1 342 ? -13.234 14.070 30.729 1.00 51.06 342 GLU A N 1
ATOM 2703 C CA . GLU A 1 342 ? -13.144 14.648 32.070 1.00 51.06 342 GLU A CA 1
ATOM 2704 C C . GLU A 1 342 ? -14.575 14.719 32.618 1.00 51.06 342 GLU A C 1
ATOM 2706 O O . GLU A 1 342 ? -15.466 15.259 31.956 1.00 51.06 342 GLU A O 1
ATOM 2711 N N . GLN A 1 343 ? -14.822 14.161 33.806 1.00 36.00 343 GLN A N 1
ATOM 2712 C CA . GLN A 1 343 ? -16.015 14.532 34.564 1.00 36.00 343 GLN A CA 1
ATOM 2713 C C . GLN A 1 343 ? -15.951 16.050 34.765 1.00 36.00 343 GLN A C 1
ATOM 2715 O O . GLN A 1 343 ? -15.174 16.524 35.591 1.00 36.00 343 GLN A O 1
ATOM 2720 N N . ARG A 1 344 ? -16.694 16.803 33.952 1.00 32.69 344 ARG A N 1
ATOM 2721 C CA . ARG A 1 344 ? -16.875 18.240 34.152 1.00 32.69 344 ARG A CA 1
ATOM 2722 C C . ARG A 1 344 ? -17.784 18.508 35.336 1.00 32.69 344 ARG A C 1
ATOM 2724 O O . ARG A 1 344 ? -18.815 17.804 35.450 1.00 32.69 344 ARG A O 1
#

pLDDT: mean 86.94, std 10.33, range [32.69, 97.62]

Secondary structure (DSSP, 8-state):
----HHHHHHHHHHHHTT-GGGTT-PPPPEESSHHHHHHHHHHHHHTT---EEEEE-TTS-EEEEETTTEEEEEES-HHHHHHHHHHHHHHHT---HHHHHHHHHHH-HHHHHHHHH-SSS---SPPP--S-GGGTGGGGHHHHHTT-S-SEEEEEEESTT----HHHHHHHTTB-HHHHHHT-BHHHHHHGGGGHHHHHHGGGEEEEEEETTEEEEEESSPPTT----HHHHHHTTEEEEEEEEEEGGGTEEEEEEEETTEES-SS----GGGPPTTS-SS-BTSTTHHHHHHHHHHHHH-TT---HHHHHHHHHHHHH-----HHHHHTT-SEEEEB-----

Nearest PDB structures (foldseek):
  7yfz-assembly1_l  TM=5.886E-01  e=3.329E+00  uncultured cyanophage
  9jz0-assembly1_L  TM=1.356E-01  e=2.994E+00  Escherichia phage T7

Foldseek 3Di:
DAADPVVLQVVLVVLLVVDVLNVPQDDAAEAADLVVLQVSLVVCVVVVNQAWHWYAYPRRWIWIDRHSPRTQEIDNDSVLSSLVSLLRSLVSVPDALLSSLVSLCVSPVQSSQCLLQLASHRPDDDDADPDDLCVWQLVCLVVVLVQPPHQKKKKWAAPPPDAQDFLLVCVLLFFDPVLSVVLHFQVNLCPPPVNPNCVVQSQQKWFWDDAQNITIIGHHDGPPPRPPDPVSCVVSRTFKMWMWGADNVVRFIWIWIGGRNHTQDPVGTQGLVPDDPSGQSDHHVGSCSLLSSLLSSLVVSPVVCPDSSSSSSSSCCVRPVDGDDPVCVVVRVTRMGGGDDPPD

Sequence (344 aa):
MEITKRTLAEAWQRRAARHALLDEVELPPVALSSHELKQWAERAEEAEDGGLCLLLDENGTVRGHRGPYREVFATRDLEQVLYLVAEAAMRRCGGSLEEVADALDRIDPAWGRRFRGGGLEDPGTVEACGRDPLEGLAWIAGSWREQDPYTTLAFFRAAPGRTVDAERLALLYGADPAQVAAGMRLKDLQAVDSGRAHWDRQWESCCFGQAGGWTYLLYHDTPPGSFADKEAYAALGITESVWLTATSAKAIYTFDYMRNGRRVDDWGVLELIWYERGRAPYLRGGELDFLNRAVRRAELDHPELTSTFELYFHALEDSLGLRLPRGDFAEGEVRAAYWAGEQR

Mean predicted aligned error: 6.64 Å

Radius of gyration: 23.55 Å; Cα contacts (8 Å, |Δi|>4): 615; chains: 1; bounding box: 63×40×68 Å

Solvent-accessible surface area (backbone atoms only — not comparable to full-atom values): 18540 Å² total; per-residue (Å²): 125,83,54,43,75,63,60,50,51,57,50,47,52,61,53,27,78,73,36,81,95,28,68,87,60,73,83,60,58,75,20,79,43,74,69,52,34,34,57,51,23,52,54,28,53,78,65,73,57,67,45,67,33,32,38,45,45,96,88,18,37,41,31,36,24,47,45,71,79,43,64,47,32,68,44,65,51,68,67,56,51,53,45,53,53,49,52,56,51,44,58,70,74,48,79,55,70,64,57,38,28,54,52,34,28,73,77,35,59,65,46,16,40,12,54,57,39,38,42,86,56,74,67,67,86,78,79,72,68,86,67,66,50,64,82,44,43,15,54,48,34,70,44,31,75,75,41,36,97,34,26,25,47,34,36,33,25,28,54,92,97,52,73,42,57,35,68,63,49,41,45,45,47,35,32,24,65,68,38,59,75,69,64,34,22,41,44,60,53,43,55,39,73,84,25,55,59,26,73,78,39,53,56,46,26,38,40,41,35,73,29,64,86,27,21,36,44,30,27,57,53,75,54,91,85,47,57,81,46,73,68,52,36,52,76,53,42,48,34,32,38,38,39,38,39,47,38,80,97,72,62,40,32,37,48,46,48,35,48,76,91,36,68,60,56,93,87,59,70,50,50,57,76,77,62,53,91,91,56,64,88,46,40,44,82,42,82,49,25,64,46,26,17,27,36,38,36,35,55,71,57,38,69,83,52,77,48,65,54,30,33,48,34,30,14,43,23,77,60,70,35,51,48,67,64,61,66,35,58,77,68,23,62,39,36,22,30,45,48,56,68,80,90,123